Protein 2ZSC (pdb70)

CATH classification: 2.40.128.30

Foldseek 3Di:
DAVQVQPAAWKAKPQRKIWHWGQDPVFKIWTWIGGPDDPDDDIFIKIWGWARDDDPPDWIWIKMKTFDDDPPFGKMKMWTATWDRPPQTKTKTKMKIFGDDDPVCRVVGIDIDIIMIGPDGDD/DWPQVQPAAWKAWPQRKIWRWGQDPVFKIWGWTGGPDDPDDGIFIKIWGWAGDDDPPDWIWIKMKTFDDDPPFGKMKMWTFTWDRPDFTKTKTKMKIAGDDDPVCRVVGIDIDIIMIGPDGDD

Radius of gyration: 21.47 Å; Cα contacts (8 Å, |Δi|>4): 703; chains: 2; bounding box: 45×55×52 Å

B-factor: mean 14.47, std 9.64, range [3.07, 69.28]

Nearest PDB structures (foldseek):
  2zsc-assembly1_A  TM=1.008E+00  e=1.181E-21  Pleurotus cornucopiae
  1srf-assembly1_B  TM=9.446E-01  e=3.417E-12  Streptomyces avidinii
  3re6-assembly1_A  TM=9.113E-01  e=1.052E-11  Streptomyces avidinii
  5jd2-assembly1_D  TM=8.919E-01  e=1.052E-11  Streptomyces avidinii
  8xg5-assembly1_D  TM=9.047E-01  e=4.881E-11  Streptomyces avidinii

Secondary structure (DSSP, 8-state):
--THHHHSEEEEETT--EEEEEE-TTSEEEEEEE-SSSS--S-EEEEEEE-SSPPTTS-EEEEEEEEEESSS-EEEEEEEEEEE-SSS-EEEEEEEEEE---GGGGGGSEEEEEEEEESS---/--HHHHHSEEEEETT--EEEEEE-TTSEEEEEEE-SSSS--S-EEEEEEE-SSPPTTS-EEEEEEEEEESSS-EEEEEEEEEEE-SSS-EEEEEEEEEE---GGGGGG-EEEEEEEEESS---

Solvent-accessible surface area: 13579 Å² total; per-residue (Å²): 102,91,11,67,78,50,0,62,26,46,0,52,2,90,47,66,1,55,0,74,4,49,6,51,92,99,5,25,1,56,17,78,4,31,17,118,38,37,80,16,163,82,58,27,84,5,75,15,156,14,67,74,134,28,77,105,86,115,8,6,45,11,22,6,42,1,68,17,103,41,126,100,45,90,17,44,6,65,8,71,22,76,4,71,44,169,87,104,56,25,0,90,8,121,14,84,25,51,50,86,57,69,227,62,59,89,46,78,12,24,31,31,14,108,7,43,0,54,100,104,45,62,155,136,85,16,59,77,46,0,60,23,44,0,53,2,89,41,62,1,70,0,62,3,56,3,45,79,100,4,27,1,60,20,96,4,48,16,142,36,37,86,17,169,86,58,29,97,7,76,16,155,14,64,80,161,43,79,106,72,113,7,7,45,12,22,6,41,1,68,15,105,43,102,165,47,92,16,43,7,64,8,77,20,76,4,68,58,128,126,89,50,25,0,90,9,125,12,82,24,50,49,90,58,69,222,64,60,88,45,76,12,25,30,31,15,110,7,43,0,54,91,106,53,55,150

Sequence (246 aa):
SDVQQSSSLTGTWYNELNNSKKMEELTTANKDGTLTGKKYLSKVGDVYVPYPLSSGRYNLQQPPAGQGVALGWAVSSWENSSKKIIHSSATTWSSSGQFFSESSSSPVILTQQWLLLSSSTARGDDVWESTLVGNDSSFTKKTAPTSDVQSSSSLTGTWYNELNNSKMEELTTANKDGTLTGKYLSSKKVGDVYVPYPLSGRYNLQPPAGQGVALGWAVSSWEENSKIIHSSATTWSSGQFFSESSSPVILTQWLLSSSSTARRGDVWESTLVGNDSSSFTKKTAPPT

InterPro domains:
  IPR005468 Avidin/streptavidin [PF01382] (5-120)
  IPR005468 Avidin/streptavidin [PS51326] (4-123)
  IPR005469 Avidin [PR00709] (8-22)
  IPR005469 Avidin [PR00709] (28-36)
  IPR005469 Avidin [PR00709] (56-68)
  IPR005469 Avidin [PR00709] (76-86)
  IPR005469 Avidin [PR00709] (92-103)
  IPR005469 Avidin [PR00709] (108-124)
  IPR036896 Avidin-like superfamily [G3DSA:2.40.128.30] (1-124)
  IPR036896 Avidin-like superfamily [SSF50876] (7-125)
  IPR051764 Avidin/Streptavidin-related [PTHR34399] (4-126)

Organism: Pleurotus cornucopiae (NCBI:txid5321)

Structure (mmCIF, N/CA/C/O backbone):
data_2ZSC
#
_entry.id   2ZSC
#
_cell.length_a   78.382
_cell.length_b   80.017
_cell.length_c   55.733
_cell.angle_alpha   90.00
_cell.angle_beta   132.32
_cell.angle_gamma   90.00
#
_symmetry.space_group_name_H-M   'C 1 2 1'
#
loop_
_entity.id
_entity.type
_entity.pdbx_description
1 polymer Tamavidin2
2 non-polymer GLYCEROL
3 non-polymer BIOTIN
4 non-polymer 'MAGNESIUM ION'
5 water water
#
loop_
_atom_site.group_PDB
_atom_site.id
_atom_site.type_symbol
_atom_site.label_atom_id
_atom_site.label_alt_id
_atom_site.label_comp_id
_atom_site.label_asym_id
_atom_site.label_entity_id
_atom_site.label_seq_id
_atom_site.pdbx_PDB_ins_code
_atom_site.Cartn_x
_atom_site.Cartn_y
_atom_site.Cartn_z
_atom_site.occupancy
_atom_site.B_iso_or_equiv
_atom_site.auth_seq_id
_atom_site.auth_comp_id
_atom_site.auth_asym_id
_atom_site.auth_atom_id
_atom_site.pdbx_PDB_model_num
ATOM 1 N N . SER A 1 2 ? -18.247 34.700 13.010 0.50 16.04 2 SER A N 1
ATOM 2 C CA . SER A 1 2 ? -16.948 34.502 13.711 0.50 16.07 2 SER A CA 1
ATOM 3 C C . SER A 1 2 ? -15.969 35.634 13.422 0.50 15.76 2 SER A C 1
ATOM 4 O O . SER A 1 2 ? -16.085 36.335 12.413 0.50 15.26 2 SER A O 1
ATOM 7 N N . ASP A 1 3 ? -15.016 35.803 14.336 1.00 15.91 3 ASP A N 1
ATOM 8 C CA . ASP A 1 3 ? -13.877 36.704 14.159 1.00 15.32 3 ASP A CA 1
ATOM 9 C C . ASP A 1 3 ? -12.628 35.835 14.264 1.00 14.09 3 ASP A C 1
ATOM 10 O O . ASP A 1 3 ? -11.996 35.751 15.314 1.00 14.57 3 ASP A O 1
ATOM 15 N N . VAL A 1 4 ? -12.302 35.152 13.174 1.00 12.51 4 VAL A N 1
ATOM 16 C CA . VAL A 1 4 ? -11.251 34.136 13.180 1.00 11.09 4 VAL A CA 1
ATOM 17 C C . VAL A 1 4 ? -9.871 34.725 13.504 1.00 10.68 4 VAL A C 1
ATOM 18 O O . VAL A 1 4 ? -9.091 34.127 14.246 0.72 9.20 4 VAL A O 1
ATOM 22 N N . GLN A 1 5 ? -9.593 35.906 12.965 1.00 10.62 5 GLN A N 1
ATOM 23 C CA A GLN A 1 5 ? -8.269 36.503 13.154 0.60 11.10 5 GLN A CA 1
ATOM 24 C CA B GLN A 1 5 ? -8.328 36.619 13.146 0.40 11.78 5 GLN A CA 1
ATOM 25 C C . GLN A 1 5 ? -7.928 36.717 14.625 1.00 11.34 5 GLN A C 1
ATOM 26 O O . GLN A 1 5 ? -6.753 36.573 14.997 1.00 11.38 5 GLN A O 1
ATOM 37 N N . SER A 1 6 ? -8.934 37.002 15.460 1.00 11.43 6 SER A N 1
ATOM 38 C CA . SER A 1 6 ? -8.737 37.217 16.891 1.00 11.86 6 SER A CA 1
ATOM 39 C C . SER A 1 6 ? -8.180 35.980 17.601 1.00 11.09 6 SER A C 1
ATOM 40 O O . SER A 1 6 ? -7.574 36.107 18.667 0.53 10.63 6 SER A O 1
ATOM 43 N N . SER A 1 7 ? -8.391 34.790 17.033 1.00 10.48 7 SER A N 1
ATOM 44 C CA A SER A 1 7 ? -7.869 33.551 17.606 0.60 10.44 7 SER A CA 1
ATOM 45 C CA B SER A 1 7 ? -7.838 33.578 17.624 0.40 10.32 7 SER A CA 1
ATOM 46 C C . SER A 1 7 ? -6.674 32.991 16.822 1.00 10.13 7 SER A C 1
ATOM 47 O O . SER A 1 7 ? -5.830 32.295 17.371 1.00 10.17 7 SER A O 1
ATOM 52 N N . LEU A 1 8 ? -6.613 33.297 15.534 1.00 9.26 8 LEU A N 1
ATOM 53 C CA . LEU A 1 8 ? -5.602 32.695 14.665 1.00 9.32 8 LEU A CA 1
ATOM 54 C C . LEU A 1 8 ? -4.269 33.453 14.644 1.00 8.99 8 LEU A C 1
ATOM 55 O O . LEU A 1 8 ? -3.201 32.841 14.657 1.00 8.98 8 LEU A O 1
ATOM 60 N N . THR A 1 9 ? -4.321 34.781 14.612 1.00 8.74 9 THR A N 1
ATOM 61 C CA . THR A 1 9 ? -3.096 35.569 14.597 1.00 9.26 9 THR A CA 1
ATOM 62 C C . THR A 1 9 ? -2.292 35.294 15.859 1.00 9.05 9 THR A C 1
ATOM 63 O O . THR A 1 9 ? -2.830 35.274 16.976 1.00 9.37 9 THR A O 1
ATOM 67 N N . GLY A 1 10 ? -0.993 35.087 15.672 1.00 9.44 10 GLY A N 1
ATOM 68 C CA . GLY A 1 10 ? -0.084 34.877 16.782 1.00 9.45 10 GLY A CA 1
ATOM 69 C C . GLY A 1 10 ? 1.000 33.875 16.468 1.00 9.40 10 GLY A C 1
ATOM 70 O O . GLY A 1 10 ? 1.171 33.462 15.315 1.00 9.00 10 GLY A O 1
ATOM 71 N N . THR A 1 11 ? 1.720 33.483 17.510 1.00 9.62 11 THR A N 1
ATOM 72 C CA . THR A 1 11 ? 2.827 32.546 17.389 1.00 9.62 11 THR A CA 1
ATOM 73 C C . THR A 1 11 ? 2.327 31.129 17.607 1.00 9.45 11 THR A C 1
ATOM 74 O O . THR A 1 11 ? 1.567 30.877 18.542 1.00 9.04 11 THR A O 1
ATOM 78 N N . TRP A 1 12 ? 2.768 30.221 16.737 1.00 8.75 12 TRP A N 1
ATOM 79 C CA . TRP A 1 12 ? 2.411 28.816 16.789 1.00 8.29 12 TRP A CA 1
ATOM 80 C C . TRP A 1 12 ? 3.677 27.975 16.710 1.00 8.47 12 TRP A C 1
ATOM 81 O O . TRP A 1 12 ? 4.665 28.372 16.071 1.00 9.49 12 TRP A O 1
ATOM 92 N N . TYR A 1 13 ? 3.642 26.811 17.359 1.00 8.48 13 TYR A N 1
ATOM 93 C CA . TYR A 1 13 ? 4.795 25.922 17.443 1.00 8.42 13 TYR A CA 1
ATOM 94 C C . TYR A 1 13 ? 4.375 24.519 17.031 1.00 8.84 13 TYR A C 1
ATOM 95 O O . TYR A 1 13 ? 3.307 24.062 17.425 1.00 9.32 13 TYR A O 1
ATOM 104 N N . ASN A 1 14 ? 5.191 23.824 16.247 1.00 8.80 14 ASN A N 1
ATOM 105 C CA . ASN A 1 14 ? 4.835 22.459 15.895 1.00 9.21 14 ASN A CA 1
ATOM 106 C C . ASN A 1 14 ? 5.691 21.431 16.638 1.00 10.39 14 ASN A C 1
ATOM 107 O O . ASN A 1 14 ? 6.555 21.787 17.452 1.00 10.94 14 ASN A O 1
ATOM 112 N N . GLU A 1 15 ? 5.432 20.164 16.337 1.00 11.33 15 GLU A N 1
ATOM 113 C CA . GLU A 1 15 ? 6.043 19.024 17.001 1.00 12.74 15 GLU A CA 1
ATOM 114 C C . GLU A 1 15 ? 7.565 18.959 16.839 1.00 12.92 15 GLU A C 1
ATOM 115 O O . GLU A 1 15 ? 8.249 18.327 17.643 1.00 14.56 15 GLU A O 1
ATOM 121 N N . LEU A 1 16 ? 8.077 19.590 15.781 1.00 12.75 16 LEU A N 1
ATOM 122 C CA . LEU A 1 16 ? 9.510 19.678 15.497 1.00 13.41 16 LEU A CA 1
ATOM 123 C C . LEU A 1 16 ? 10.144 20.900 16.170 1.00 13.39 16 LEU A C 1
ATOM 124 O O . LEU A 1 16 ? 11.342 21.152 15.998 1.00 14.60 16 LEU A O 1
ATOM 129 N N . ASN A 1 17 ? 9.338 21.636 16.936 1.00 13.27 17 ASN A N 1
ATOM 130 C CA A ASN A 1 17 ? 9.716 22.906 17.587 0.70 13.18 17 ASN A CA 1
ATOM 131 C CA B ASN A 1 17 ? 9.793 22.875 17.582 0.30 12.97 17 ASN A CA 1
ATOM 132 C C . ASN A 1 17 ? 9.973 24.039 16.597 1.00 12.49 17 ASN A C 1
ATOM 133 O O . ASN A 1 17 ? 10.596 25.053 16.929 1.00 12.94 17 ASN A O 1
ATOM 142 N N . SER A 1 18 ? 9.465 23.883 15.380 1.00 11.04 18 SER A N 1
ATOM 143 C CA . SER A 1 18 ? 9.407 25.011 14.452 1.00 10.03 18 SER A CA 1
ATOM 144 C C . SER A 1 18 ? 8.444 26.074 14.982 1.00 9.66 18 SER A C 1
ATOM 145 O O . SER A 1 18 ? 7.463 25.760 15.661 1.00 9.56 18 SER A O 1
ATOM 148 N N . LYS A 1 19 ? 8.751 27.331 14.675 1.00 9.51 19 LYS A N 1
ATOM 149 C CA A LYS A 1 19 ? 7.975 28.462 15.163 0.80 10.59 19 LYS A CA 1
ATOM 150 C CA B LYS A 1 19 ? 7.978 28.470 15.165 0.20 9.78 19 LYS A CA 1
ATOM 151 C C . LYS A 1 19 ? 7.436 29.288 14.000 1.00 9.70 19 LYS A C 1
ATOM 152 O O . LYS A 1 19 ? 8.208 29.721 13.117 1.00 10.61 19 LYS A O 1
ATOM 163 N N . MET A 1 20 ? 6.114 29.492 14.006 1.00 9.13 20 MET A N 1
ATOM 164 C CA . MET A 1 20 ? 5.463 30.268 12.970 1.00 9.35 20 MET A CA 1
ATOM 165 C C . MET A 1 20 ? 4.824 31.491 13.598 1.00 9.64 20 MET A C 1
ATOM 166 O O . MET A 1 20 ? 4.046 31.369 14.553 1.00 9.62 20 MET A O 1
ATOM 171 N N . GLU A 1 21 ? 5.175 32.659 13.063 1.00 10.01 21 GLU A N 1
ATOM 172 C CA A GLU A 1 21 ? 4.554 33.912 13.473 0.60 10.61 21 GLU A CA 1
ATOM 173 C CA B GLU A 1 21 ? 4.573 33.936 13.449 0.40 10.82 21 GLU A CA 1
ATOM 174 C C . GLU A 1 21 ? 3.520 34.290 12.422 1.00 10.78 21 GLU A C 1
ATOM 175 O O . GLU A 1 21 ? 3.846 34.813 11.354 1.00 11.63 21 GLU A O 1
ATOM 186 N N . LEU A 1 22 ? 2.267 33.993 12.745 1.00 10.28 22 LEU A N 1
ATOM 187 C CA . LEU A 1 22 ? 1.173 34.044 11.789 1.00 10.17 22 LEU A CA 1
ATOM 188 C C . LEU A 1 22 ? 0.292 35.275 11.956 1.00 9.79 22 LEU A C 1
ATOM 189 O O . LEU A 1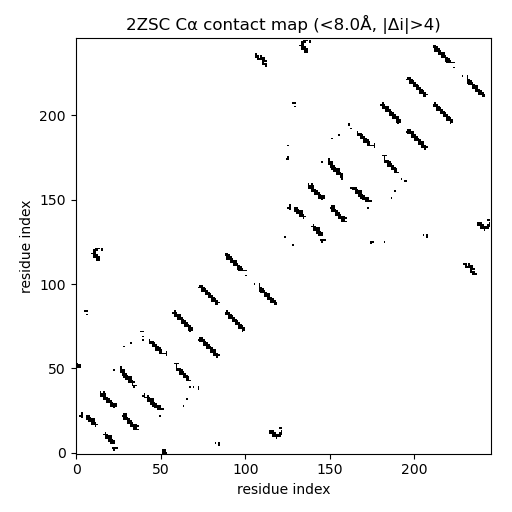 22 ? -0.084 35.605 13.080 1.00 9.75 22 LEU A O 1
ATOM 194 N N . THR A 1 23 ? -0.013 35.950 10.850 1.00 9.62 23 THR A N 1
ATOM 195 C CA A THR A 1 23 ? -1.004 37.013 10.894 0.50 10.80 23 THR A CA 1
ATOM 196 C CA B THR A 1 23 ? -0.951 37.070 10.824 0.50 9.85 23 THR A CA 1
ATOM 197 C C . THR A 1 23 ? -2.104 36.717 9.893 1.00 10.29 23 THR A C 1
ATOM 198 O O . THR A 1 23 ? -1.868 36.405 8.721 1.00 10.40 23 THR A O 1
ATOM 205 N N . ALA A 1 24 ? -3.323 36.762 10.413 1.00 10.74 24 ALA A N 1
ATOM 206 C CA . ALA A 1 24 ? -4.508 36.491 9.643 1.00 10.96 24 ALA A CA 1
ATOM 207 C C . ALA A 1 24 ? -5.186 37.828 9.412 1.00 11.60 24 ALA A C 1
ATOM 208 O O . ALA A 1 24 ? -5.569 38.509 10.364 1.00 12.27 24 ALA A O 1
ATOM 210 N N . ASN A 1 25 ? -5.299 38.210 8.148 1.00 11.94 25 ASN A N 1
ATOM 211 C CA . ASN A 1 25 ? -5.840 39.511 7.790 1.00 12.63 25 ASN A CA 1
ATOM 212 C C . ASN A 1 25 ? -7.337 39.436 7.511 1.00 12.90 25 ASN A C 1
ATOM 213 O O . ASN A 1 25 ? -7.867 38.372 7.181 1.00 12.59 25 ASN A O 1
ATOM 218 N N . LYS A 1 26 ? -8.016 40.576 7.635 1.00 13.79 26 LYS A N 1
ATOM 219 C CA . LYS A 1 26 ? -9.456 40.650 7.403 1.00 14.34 26 LYS A CA 1
ATOM 220 C C . LYS A 1 26 ? -9.888 40.236 5.990 1.00 14.17 26 LYS A C 1
ATOM 221 O O . LYS A 1 26 ? -11.015 39.782 5.800 1.00 14.84 26 LYS A O 1
ATOM 223 N N . ASP A 1 27 ? -8.996 40.380 5.009 1.00 13.40 27 ASP A N 1
ATOM 224 C CA . ASP A 1 27 ? -9.305 39.988 3.634 1.00 13.08 27 ASP A CA 1
ATOM 225 C C . ASP A 1 27 ? -9.144 38.489 3.362 1.00 12.15 27 ASP A C 1
ATOM 226 O O . ASP A 1 27 ? -9.292 38.055 2.228 1.00 12.59 27 ASP A O 1
ATOM 231 N N . GLY A 1 28 ? -8.824 37.709 4.396 1.00 10.94 28 GLY A N 1
ATOM 232 C CA . GLY A 1 28 ? -8.697 36.258 4.252 1.00 10.03 28 GLY A CA 1
ATOM 233 C C . GLY A 1 28 ? -7.294 35.769 3.931 1.00 9.16 28 GLY A C 1
ATOM 234 O O . GLY A 1 28 ? -7.093 34.572 3.723 1.00 9.15 28 GLY A O 1
ATOM 235 N N . THR A 1 29 ? -6.328 36.682 3.884 1.00 8.85 29 THR A N 1
ATOM 236 C CA . THR A 1 29 ? -4.938 36.313 3.637 1.00 8.96 29 THR A CA 1
ATOM 237 C C . THR A 1 29 ? -4.199 36.001 4.939 1.00 8.77 29 THR A C 1
ATOM 238 O O . THR A 1 29 ? -4.521 36.512 6.033 1.00 7.94 29 THR A O 1
ATOM 242 N N . LEU A 1 30 ? -3.175 35.168 4.781 1.00 8.90 30 LEU A N 1
ATOM 243 C CA . LEU A 1 30 ? -2.211 34.869 5.832 1.00 8.52 30 LEU A CA 1
ATOM 244 C C . LEU A 1 30 ? -0.861 35.421 5.419 1.00 8.75 30 LEU A C 1
ATOM 245 O O . LEU A 1 30 ? -0.461 35.302 4.253 1.00 8.64 30 LEU A O 1
ATOM 250 N N . THR A 1 31 ? -0.184 36.057 6.367 1.00 8.56 31 THR A N 1
ATOM 251 C CA . THR A 1 31 ? 1.193 36.489 6.186 1.00 9.63 31 THR A CA 1
ATOM 252 C C . THR A 1 31 ? 1.968 36.114 7.443 1.00 9.14 31 THR A C 1
ATOM 253 O O . THR A 1 31 ? 1.403 35.639 8.427 1.00 8.87 31 THR A O 1
ATOM 257 N N . GLY A 1 32 ? 3.279 36.323 7.420 1.00 8.96 32 GLY A N 1
ATOM 258 C CA . GLY A 1 32 ? 4.089 36.017 8.588 1.00 9.94 32 GLY A CA 1
ATOM 259 C C . GLY A 1 32 ? 5.423 35.385 8.268 1.00 9.91 32 GLY A C 1
ATOM 260 O O . GLY A 1 32 ? 5.867 35.403 7.116 1.00 10.01 32 GLY A O 1
ATOM 261 N N . LYS A 1 33 ? 6.020 34.792 9.301 1.00 10.62 33 LYS A N 1
ATOM 262 C CA A LYS A 1 33 ? 7.395 34.292 9.282 0.66 10.92 33 LYS A CA 1
ATOM 263 C CA C LYS A 1 33 ? 7.369 34.253 9.202 0.34 10.81 33 LYS A CA 1
ATOM 264 C C . LYS A 1 33 ? 7.397 32.849 9.771 1.00 10.48 33 LYS A C 1
ATOM 265 O O . LYS A 1 33 ? 6.687 32.533 10.721 1.00 11.14 33 LYS A O 1
ATOM 276 N N . TYR A 1 34 ? 8.219 31.997 9.168 1.00 9.60 34 TYR A N 1
ATOM 277 C CA . TYR A 1 34 ? 8.299 30.595 9.566 1.00 8.79 34 TYR A CA 1
ATOM 278 C C . TYR A 1 34 ? 9.749 30.229 9.837 1.00 8.65 34 TYR A C 1
ATOM 279 O O . TYR A 1 34 ? 10.605 30.396 8.966 1.00 9.22 34 TYR A O 1
ATOM 288 N N . LEU A 1 35 ? 10.015 29.721 11.037 1.00 8.78 35 LEU A N 1
ATOM 289 C CA . LEU A 1 35 ? 11.365 29.293 11.411 1.00 9.05 35 LEU A CA 1
ATOM 290 C C . LEU A 1 35 ? 11.360 27.789 11.630 1.00 9.56 35 LEU A C 1
ATOM 291 O O . LEU A 1 35 ? 10.797 27.302 12.617 1.00 9.87 35 LEU A O 1
ATOM 296 N N . SER A 1 36 ? 11.964 27.056 10.703 1.00 9.72 36 SER A N 1
ATOM 297 C CA . SER A 1 36 ? 12.021 25.609 10.825 1.00 10.09 36 SER A CA 1
ATOM 298 C C . SER A 1 36 ? 13.194 25.176 11.659 1.00 11.38 36 SER A C 1
ATOM 299 O O . SER A 1 36 ? 14.302 25.679 11.481 1.00 11.95 36 SER A O 1
ATOM 302 N N . LYS A 1 37 ? 12.945 24.233 12.562 1.00 12.50 37 LYS A N 1
ATOM 303 C CA . LYS A 1 37 ? 14.008 23.682 13.393 1.00 13.84 37 LYS A CA 1
ATOM 304 C C . LYS A 1 37 ? 14.678 22.466 12.757 1.00 13.54 37 LYS A C 1
ATOM 305 O O . LYS A 1 37 ? 15.601 21.888 13.331 1.00 15.01 37 LYS A O 1
ATOM 311 N N . VAL A 1 38 ? 14.216 22.091 11.573 1.00 12.03 38 VAL A N 1
ATOM 312 C CA . VAL A 1 38 ? 14.819 21.000 10.801 1.00 11.42 38 VAL A CA 1
ATOM 313 C C . VAL A 1 38 ? 15.078 21.447 9.368 1.00 11.33 38 VAL A C 1
ATOM 314 O O . VAL A 1 38 ? 14.482 22.416 8.872 1.00 10.16 38 VAL A O 1
ATOM 318 N N . GLY A 1 39 ? 15.960 20.717 8.698 1.00 12.15 39 GLY A N 1
ATOM 319 C CA . GLY A 1 39 ? 16.371 21.078 7.374 1.00 13.38 39 GLY A CA 1
ATOM 320 C C . GLY A 1 39 ? 17.532 22.045 7.473 1.00 14.11 39 GLY A C 1
ATOM 321 O O . GLY A 1 39 ? 17.810 22.627 8.532 1.00 15.25 39 GLY A O 1
ATOM 322 N N . ASP A 1 40 ? 18.209 22.224 6.356 1.00 14.81 40 ASP A N 1
ATOM 323 C CA . ASP A 1 40 ? 19.390 23.051 6.330 1.00 15.15 40 ASP A CA 1
ATOM 324 C C . ASP A 1 40 ? 19.003 24.511 6.067 1.00 14.38 40 ASP A C 1
ATOM 325 O O . ASP A 1 40 ? 19.427 25.122 5.091 1.00 14.60 40 ASP A O 1
ATOM 330 N N . VAL A 1 41 ? 18.155 25.038 6.951 1.00 12.76 41 VAL A N 1
ATOM 331 C CA . VAL A 1 41 ? 17.764 26.446 6.944 1.00 12.19 41 VAL A CA 1
ATOM 332 C C . VAL A 1 41 ? 17.989 27.007 8.345 1.00 12.27 41 VAL A C 1
ATOM 333 O O . VAL A 1 41 ? 17.913 26.267 9.332 0.70 12.15 41 VAL A O 1
ATOM 337 N N . TYR A 1 42 ? 18.284 28.303 8.434 1.00 12.79 42 TYR A N 1
ATOM 338 C CA . TYR A 1 42 ? 18.840 28.854 9.676 1.00 13.83 42 TYR A CA 1
ATOM 339 C C . TYR A 1 42 ? 18.242 30.187 10.108 1.00 13.56 42 TYR A C 1
ATOM 340 O O . TYR A 1 42 ? 18.587 30.721 11.168 1.00 13.94 42 TYR A O 1
ATOM 349 N N . VAL A 1 43 ? 17.359 30.721 9.268 1.00 12.52 43 VAL A N 1
ATOM 350 C CA . VAL A 1 43 ? 16.688 31.989 9.507 1.00 12.28 43 VAL A CA 1
ATOM 351 C C . VAL A 1 43 ? 15.203 31.817 9.177 1.00 11.46 43 VAL A C 1
ATOM 352 O O . VAL A 1 43 ? 14.826 30.842 8.520 1.00 11.32 43 VAL A O 1
ATOM 356 N N . PRO A 1 44 ? 14.346 32.734 9.659 1.00 10.98 44 PRO A N 1
ATOM 357 C CA . PRO A 1 44 ? 12.949 32.680 9.240 1.00 10.80 44 PRO A CA 1
ATOM 358 C C . PRO A 1 44 ? 12.765 32.967 7.753 1.00 9.89 44 PRO A C 1
ATOM 359 O O . PRO A 1 44 ? 13.542 33.724 7.155 1.00 10.47 44 PRO A O 1
ATOM 363 N N . TYR A 1 45 ? 11.717 32.375 7.181 1.00 9.59 45 TYR A N 1
ATOM 364 C CA . TYR A 1 45 ? 11.324 32.620 5.797 1.00 8.67 45 TYR A CA 1
ATOM 365 C C . TYR A 1 45 ? 9.872 33.067 5.773 1.00 8.73 45 TYR A C 1
ATOM 366 O O . TYR A 1 45 ? 9.059 32.566 6.553 1.00 9.00 45 TYR A O 1
ATOM 375 N N . PRO A 1 46 ? 9.539 34.024 4.887 1.00 8.73 46 PRO A N 1
ATOM 376 C CA . PRO A 1 46 ? 8.161 34.521 4.884 1.00 8.81 46 PRO A CA 1
ATOM 377 C C . PRO A 1 46 ? 7.153 33.526 4.321 1.00 8.56 46 PRO A C 1
ATOM 378 O O . PRO A 1 46 ? 7.477 32.702 3.458 1.00 8.53 46 PRO A O 1
ATOM 382 N N . LEU A 1 47 ? 5.915 33.640 4.789 1.00 7.52 47 LEU A N 1
ATOM 383 C CA . LEU A 1 47 ? 4.814 32.826 4.297 1.00 8.09 47 LEU A CA 1
ATOM 384 C C . LEU A 1 47 ? 3.700 33.668 3.681 1.00 8.02 47 LEU A C 1
ATOM 385 O O . LEU A 1 47 ? 3.540 34.855 3.999 1.00 8.27 47 LEU A O 1
ATOM 390 N N . SER A 1 48 ? 2.930 33.029 2.807 1.00 7.40 48 SER A N 1
ATOM 391 C CA A SER A 1 48 ? 1.718 33.625 2.238 0.70 7.08 48 SER A CA 1
ATOM 392 C CA B SER A 1 48 ? 1.709 33.628 2.284 0.30 7.71 48 SER A CA 1
ATOM 393 C C . SER A 1 48 ? 0.655 32.554 2.143 1.00 7.43 48 SER A C 1
ATOM 394 O O . SER A 1 48 ? 0.940 31.441 1.709 1.00 7.59 48 SER A O 1
ATOM 399 N N . GLY A 1 49 ? -0.571 32.881 2.532 1.00 7.09 49 GLY A N 1
ATOM 400 C CA . GLY A 1 49 ? -1.655 31.908 2.447 1.00 7.44 49 GLY A CA 1
ATOM 401 C C . GLY A 1 49 ? -3.029 32.511 2.509 1.00 7.92 49 GLY A C 1
ATOM 402 O O . GLY A 1 49 ? -3.196 33.718 2.358 1.00 7.86 49 GLY A O 1
ATOM 403 N N . ARG A 1 50 ? -4.016 31.648 2.710 1.00 7.98 50 ARG A N 1
ATOM 404 C CA . ARG A 1 50 ? -5.431 32.019 2.720 1.00 7.98 50 ARG A CA 1
ATOM 405 C C . ARG A 1 50 ? -6.114 31.197 3.792 1.00 7.85 50 ARG A C 1
ATOM 406 O O . ARG A 1 50 ? -5.711 30.064 4.058 1.00 8.25 50 ARG A O 1
ATOM 414 N N . TYR A 1 51 ? -7.183 31.737 4.363 1.00 8.03 51 TYR A N 1
ATOM 415 C CA . TYR A 1 51 ? -7.909 31.003 5.389 1.00 8.00 51 TYR A CA 1
ATOM 416 C C . TYR A 1 51 ? -9.399 31.312 5.348 1.00 7.63 51 TYR A C 1
ATOM 417 O O . TYR A 1 51 ? -9.791 32.406 4.960 1.00 7.50 51 TYR A O 1
ATOM 426 N N . ASN A 1 52 ? -10.225 30.351 5.769 1.00 7.78 52 ASN A N 1
ATOM 427 C CA . ASN A 1 52 ? -11.664 30.535 5.870 1.00 8.52 52 ASN A CA 1
ATOM 428 C C . ASN A 1 52 ? -12.015 31.568 6.925 1.00 8.75 52 ASN A C 1
ATOM 429 O O . ASN A 1 52 ? -11.552 31.491 8.073 1.00 9.00 52 ASN A O 1
ATOM 434 N N . LEU A 1 53 ? -12.871 32.505 6.535 1.00 9.20 53 LEU A N 1
ATOM 435 C CA . LEU A 1 53 ? -13.319 33.575 7.424 1.00 9.79 53 LEU A CA 1
ATOM 436 C C . LEU A 1 53 ? -14.537 33.210 8.257 1.00 10.03 53 LEU A C 1
ATOM 437 O O . LEU A 1 53 ? -14.739 33.780 9.331 1.00 9.57 53 LEU A O 1
ATOM 442 N N . GLN A 1 54 ? -15.337 32.257 7.786 1.00 10.78 54 GLN A N 1
ATOM 443 C CA A GLN A 1 54 ? -16.619 31.952 8.416 0.60 11.69 54 GLN A CA 1
ATOM 444 C CA B GLN A 1 54 ? -16.594 31.952 8.477 0.40 11.12 54 GLN A CA 1
ATOM 445 C C . GLN A 1 54 ? -16.845 30.452 8.627 1.00 11.63 54 GLN A C 1
ATOM 446 O O . GLN A 1 54 ? -17.647 29.849 7.909 1.00 12.06 54 GLN A O 1
ATOM 457 N N . PRO A 1 55 ? -16.151 29.836 9.609 1.00 11.76 55 PRO A N 1
ATOM 458 C CA . PRO A 1 55 ? -16.313 28.407 9.839 1.00 12.15 55 PRO A CA 1
ATOM 459 C C . PRO A 1 55 ? -17.729 28.078 10.299 1.00 12.62 55 PRO A C 1
ATOM 460 O O . PRO A 1 55 ? -18.297 28.818 11.098 1.00 12.94 55 PRO A O 1
ATOM 464 N N . PRO A 1 56 ? -18.305 26.977 9.786 1.00 12.55 56 PRO A N 1
ATOM 465 C CA . PRO A 1 56 ? -19.564 26.462 10.331 1.00 12.94 56 PRO A CA 1
ATOM 466 C C . PRO A 1 56 ? -19.376 26.129 11.802 1.00 13.08 56 PRO A C 1
ATOM 467 O O . PRO A 1 56 ? -18.274 25.746 12.210 1.00 13.08 56 PRO A O 1
ATOM 471 N N . ALA A 1 57 ? -20.440 26.287 12.590 1.00 13.43 57 ALA A N 1
ATOM 472 C CA . ALA A 1 57 ? -20.384 26.007 14.023 1.00 13.35 57 ALA A CA 1
ATOM 473 C C . ALA A 1 57 ? -19.894 24.585 14.280 1.00 12.88 57 ALA A C 1
ATOM 474 O O . ALA A 1 57 ? -20.305 23.649 13.593 1.00 13.41 57 ALA A O 1
ATOM 476 N N . GLY A 1 58 ? -18.994 24.446 15.251 0.50 12.30 58 GLY A N 1
ATOM 477 C CA . GLY A 1 58 ? -18.441 23.147 15.635 0.50 11.83 58 GLY A CA 1
ATOM 478 C C . GLY A 1 58 ? -17.495 22.528 14.617 1.00 11.93 58 GLY A C 1
ATOM 479 O O . GLY A 1 58 ? -17.191 21.338 14.702 0.50 10.90 58 GLY A O 1
ATOM 480 N N . GLN A 1 59 ? -17.039 23.327 13.655 1.00 11.35 59 GLN A N 1
ATOM 481 C CA . GLN A 1 59 ? -16.114 22.839 12.630 1.00 11.19 59 GLN A CA 1
ATOM 482 C C . GLN A 1 59 ? -14.867 23.704 12.516 1.00 10.19 59 GLN A C 1
ATOM 483 O O . GLN A 1 59 ? -14.839 24.846 12.981 1.00 11.04 59 GLN A O 1
ATOM 489 N N . GLY A 1 60 ? -13.829 23.152 11.892 1.00 9.54 60 GLY A N 1
ATOM 490 C CA . GLY A 1 60 ? -12.564 23.854 11.747 1.00 8.88 60 GLY A CA 1
ATOM 491 C C . GLY A 1 60 ? -12.557 24.935 10.688 1.00 8.68 60 GLY A C 1
ATOM 492 O O . GLY A 1 60 ? -13.372 24.951 9.769 1.00 8.19 60 GLY A O 1
ATOM 493 N N . VAL A 1 61 ? -11.592 25.833 10.821 1.00 8.33 61 VAL A N 1
ATOM 494 C CA . VAL A 1 61 ? -11.303 26.834 9.817 1.00 8.54 61 VAL A CA 1
ATOM 495 C C . VAL A 1 61 ? -10.323 26.172 8.864 1.00 7.89 61 VAL A C 1
ATOM 496 O O . VAL A 1 61 ? -9.198 25.872 9.265 1.00 8.11 61 VAL A O 1
ATOM 500 N N . ALA A 1 62 ? -10.724 25.918 7.615 1.00 8.13 62 ALA A N 1
ATOM 501 C CA . ALA A 1 62 ? -9.766 25.391 6.630 1.00 7.97 62 ALA A CA 1
ATOM 502 C C . ALA A 1 62 ? -8.826 26.493 6.218 1.00 7.39 62 ALA A C 1
ATOM 503 O O . ALA A 1 62 ? -9.221 27.652 6.074 1.00 7.34 62 ALA A O 1
ATOM 505 N N . LEU A 1 63 ? -7.564 26.133 6.027 1.00 6.76 63 LEU A N 1
ATOM 506 C CA . LEU A 1 63 ? -6.547 27.124 5.688 1.00 6.91 63 LEU A CA 1
ATOM 507 C C . LEU A 1 63 ? -5.352 26.482 5.010 1.00 6.70 63 LEU A C 1
ATOM 508 O O . LEU A 1 63 ? -5.163 25.266 5.075 1.00 6.61 63 LEU A O 1
ATOM 513 N N . GLY A 1 64 ? -4.547 27.308 4.363 1.00 6.92 64 GLY A N 1
ATOM 514 C CA . GLY A 1 64 ? -3.311 26.829 3.781 1.00 6.90 64 GLY A CA 1
ATOM 515 C C . GLY A 1 64 ? -2.346 27.961 3.599 1.00 6.14 64 GLY A C 1
ATOM 516 O O . GLY A 1 64 ? -2.755 29.112 3.457 1.00 6.08 64 GLY A O 1
ATOM 517 N N . TRP A 1 65 ? -1.061 27.634 3.623 1.00 6.30 65 TRP A N 1
ATOM 518 C CA . TRP A 1 65 ? -0.022 28.619 3.342 1.00 6.84 65 TRP A CA 1
ATOM 519 C C . TRP A 1 65 ? 1.197 28.001 2.686 1.00 6.86 65 TRP A C 1
ATOM 520 O O . TRP A 1 65 ? 1.361 26.775 2.690 1.00 6.71 65 TRP A O 1
ATOM 531 N N . ALA A 1 66 ? 2.034 28.871 2.132 1.00 7.32 66 ALA A N 1
ATOM 532 C CA . ALA A 1 66 ? 3.214 28.512 1.363 1.00 6.62 66 ALA A CA 1
ATOM 533 C C . ALA A 1 66 ? 4.426 29.263 1.880 1.00 6.28 66 ALA A C 1
ATOM 534 O O . ALA A 1 66 ? 4.325 30.439 2.255 1.00 6.77 66 ALA A O 1
ATOM 536 N N . VAL A 1 67 ? 5.577 28.589 1.864 1.00 6.27 67 VAL A N 1
ATOM 537 C CA . VAL A 1 67 ? 6.883 29.180 2.145 1.00 6.85 67 VAL A CA 1
ATOM 538 C C . VAL A 1 67 ? 7.827 28.761 1.030 1.00 7.15 67 VAL A C 1
ATOM 539 O O . VAL A 1 67 ? 7.910 27.580 0.715 1.00 7.13 67 VAL A O 1
ATOM 543 N N . SER A 1 68 ? 8.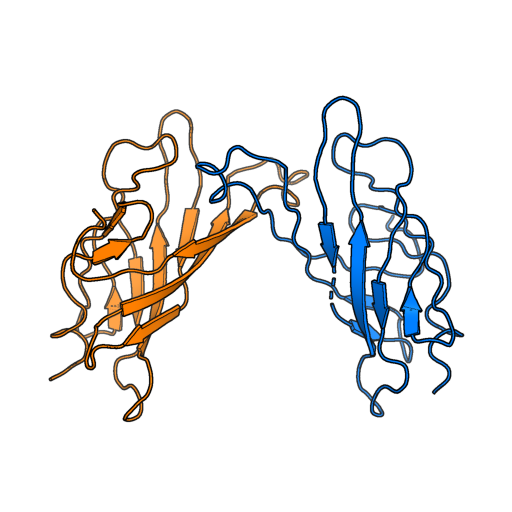512 29.734 0.442 1.00 6.83 68 SER A N 1
ATOM 544 C CA A SER A 1 68 ? 9.611 29.471 -0.471 0.90 6.81 68 SER A CA 1
ATOM 545 C CA B SER A 1 68 ? 9.611 29.455 -0.468 0.10 6.99 68 SER A CA 1
ATOM 546 C C . SER A 1 68 ? 10.919 29.566 0.307 1.00 7.14 68 SER A C 1
ATOM 547 O O . SER A 1 68 ? 11.167 30.566 0.980 1.00 6.47 68 SER A O 1
ATOM 552 N N . TRP A 1 69 ? 11.738 28.524 0.215 1.00 7.58 69 TRP A N 1
ATOM 553 C CA . TRP A 1 69 ? 13.022 28.446 0.899 1.00 7.63 69 TRP A CA 1
ATOM 554 C C . TRP A 1 69 ? 14.164 28.551 -0.108 1.00 7.65 69 TRP A C 1
ATOM 555 O O . TRP A 1 69 ? 14.297 27.688 -0.987 1.00 7.76 69 TRP A O 1
ATOM 566 N N . GLU A 1 70 ? 15.002 29.582 0.026 1.00 7.08 70 GLU A N 1
ATOM 567 C CA . GLU A 1 70 ? 16.168 29.716 -0.832 1.00 8.32 70 GLU A CA 1
ATOM 568 C C . GLU A 1 70 ? 17.339 30.202 -0.027 1.00 8.79 70 GLU A C 1
ATOM 569 O O . GLU A 1 70 ? 17.270 31.237 0.636 1.00 9.09 70 GLU A O 1
ATOM 575 N N . ASN A 1 71 ? 18.407 29.418 -0.071 1.00 8.77 71 ASN A N 1
ATOM 576 C CA . ASN A 1 71 ? 19.702 29.836 0.453 1.00 9.43 71 ASN A CA 1
ATOM 577 C C . ASN A 1 71 ? 20.802 29.284 -0.457 1.00 9.96 71 ASN A C 1
ATOM 578 O O . ASN A 1 71 ? 20.511 28.912 -1.586 1.00 9.74 71 ASN A O 1
ATOM 583 N N . SER A 1 72 ? 22.056 29.227 -0.012 1.00 10.45 72 SER A N 1
ATOM 584 C CA A SER A 1 72 ? 23.130 28.792 -0.903 0.50 10.59 72 SER A CA 1
ATOM 585 C CA B SER A 1 72 ? 23.130 28.800 -0.907 0.50 11.24 72 SER A CA 1
ATOM 586 C C . SER A 1 72 ? 22.954 27.368 -1.415 1.00 11.44 72 SER A C 1
ATOM 587 O O . SER A 1 72 ? 23.373 27.052 -2.535 1.00 12.26 72 SER A O 1
ATOM 592 N N . LYS A 1 73 ? 22.330 26.508 -0.609 1.00 11.24 73 LYS A N 1
ATOM 593 C CA A LYS A 1 73 ? 22.162 25.137 -1.084 0.50 11.71 73 LYS A CA 1
ATOM 594 C CA B LYS A 1 73 ? 22.155 25.081 -0.913 0.50 11.51 73 LYS A CA 1
ATOM 595 C C . LYS A 1 73 ? 20.730 24.694 -1.347 1.00 11.13 73 LYS A C 1
ATOM 596 O O . LYS A 1 73 ? 20.542 23.741 -2.094 1.00 12.32 73 LYS A O 1
ATOM 607 N N . ILE A 1 74 ? 19.739 25.413 -0.816 1.00 10.16 74 ILE A N 1
ATOM 608 C CA A ILE A 1 74 ? 18.327 25.005 -0.858 0.50 9.31 74 ILE A CA 1
ATOM 609 C CA C ILE A 1 74 ? 18.345 24.977 -0.891 0.50 9.60 74 ILE A CA 1
ATOM 610 C C . ILE A 1 74 ? 17.521 25.865 -1.829 1.00 9.21 74 ILE A C 1
ATOM 611 O O . ILE A 1 74 ? 17.626 27.095 -1.799 1.00 8.28 74 ILE A O 1
ATOM 620 N N . HIS A 1 75 ? 16.716 25.214 -2.677 1.00 8.77 75 HIS A N 1
ATOM 621 C CA . HIS A 1 75 ? 15.696 25.892 -3.471 1.00 8.33 75 HIS A CA 1
ATOM 622 C C . HIS A 1 75 ? 14.487 24.978 -3.436 1.00 7.84 75 HIS A C 1
ATOM 623 O O . HIS A 1 75 ? 14.438 23.951 -4.120 1.00 7.84 75 HIS A O 1
ATOM 630 N N . SER A 1 76 ? 13.526 25.322 -2.583 1.00 7.22 76 SER A N 1
ATOM 631 C CA A SER A 1 76 ? 12.363 24.469 -2.375 0.70 6.98 76 SER A CA 1
ATOM 632 C CA B SER A 1 76 ? 12.378 24.464 -2.307 0.30 7.35 76 SER A CA 1
ATOM 633 C C . SER A 1 76 ? 11.165 25.303 -1.918 1.00 7.04 76 SER A C 1
ATOM 634 O O . SER A 1 76 ? 11.281 26.507 -1.702 1.00 7.35 76 SER A O 1
ATOM 639 N N . ALA A 1 77 ? 10.008 24.665 -1.809 1.00 7.45 77 ALA A N 1
ATOM 640 C CA . ALA A 1 77 ? 8.806 25.334 -1.320 1.00 6.74 77 ALA A CA 1
ATOM 641 C C . ALA A 1 77 ? 7.952 24.327 -0.580 1.00 6.61 77 ALA A C 1
ATOM 642 O O . ALA A 1 77 ? 7.814 23.192 -1.014 1.00 6.74 77 ALA A O 1
ATOM 644 N N . THR A 1 78 ? 7.393 24.735 0.553 1.00 6.49 78 THR A N 1
ATOM 645 C CA . THR A 1 78 ? 6.428 23.912 1.280 1.00 6.16 78 THR A CA 1
ATOM 646 C C . THR A 1 78 ? 5.077 24.594 1.283 1.00 5.96 78 THR A C 1
ATOM 647 O O . THR A 1 78 ? 4.996 25.822 1.414 1.00 6.07 78 THR A O 1
ATOM 651 N N . THR A 1 79 ? 4.017 23.795 1.139 1.00 6.30 79 THR A N 1
ATOM 652 C CA . THR A 1 79 ? 2.668 24.232 1.479 1.00 6.84 79 THR A CA 1
ATOM 653 C C . THR A 1 79 ? 2.127 23.345 2.578 1.00 6.94 79 THR A C 1
ATOM 654 O O . THR A 1 79 ? 2.412 22.139 2.633 1.00 6.80 79 THR A O 1
ATOM 658 N N . TRP A 1 80 ? 1.383 23.996 3.457 1.00 6.52 80 TRP A N 1
ATOM 659 C CA . TRP A 1 80 ? 0.605 23.341 4.499 1.00 6.08 80 TRP A CA 1
ATOM 660 C C . TRP A 1 80 ? -0.882 23.544 4.235 1.00 6.39 80 TRP A C 1
ATOM 661 O O . TRP A 1 80 ? -1.305 24.656 3.901 1.00 7.02 80 TRP A O 1
ATOM 672 N N . SER A 1 81 ? -1.650 22.464 4.364 1.00 6.71 81 SER A N 1
ATOM 673 C CA B SER A 1 81 ? -3.094 22.567 4.270 0.20 6.57 81 SER A CA 1
ATOM 674 C CA C SER A 1 81 ? -3.107 22.481 4.212 0.20 6.12 81 SER A CA 1
ATOM 675 C CA D SER A 1 81 ? -3.085 22.506 4.221 0.60 6.52 81 SER A CA 1
ATOM 676 C C . SER A 1 81 ? -3.734 21.813 5.421 1.00 6.67 81 SER A C 1
ATOM 677 O O . SER A 1 81 ? -3.300 20.727 5.794 1.00 6.92 81 SER A O 1
ATOM 684 N N . GLY A 1 82 ? -4.769 22.420 6.000 1.00 6.29 82 GLY A N 1
ATOM 685 C CA . GLY A 1 82 ? -5.450 21.784 7.109 1.00 7.18 82 GLY A CA 1
ATOM 686 C C . GLY A 1 82 ? -6.534 22.623 7.719 1.00 7.05 82 GLY A C 1
ATOM 687 O O . GLY A 1 82 ? -7.253 23.376 7.041 1.00 6.49 82 GLY A O 1
ATOM 688 N N . GLN A 1 83 ? -6.643 22.487 9.028 1.00 7.00 83 GLN A N 1
ATOM 689 C CA . GLN A 1 83 ? -7.715 23.132 9.782 1.00 7.24 83 GLN A CA 1
ATOM 690 C C . GLN A 1 83 ? -7.222 23.671 11.098 1.00 7.92 83 GLN A C 1
ATOM 691 O O . GLN A 1 83 ? -6.443 23.016 11.802 1.00 7.94 83 GLN A O 1
ATOM 697 N N . PHE A 1 84 ? -7.733 24.850 11.429 1.00 8.13 84 PHE A N 1
ATOM 698 C CA . PHE A 1 84 ? -7.522 25.517 12.701 1.00 8.55 84 PHE A CA 1
ATOM 699 C C . PHE A 1 84 ? -8.784 25.384 13.551 1.00 8.89 84 PHE A C 1
ATOM 700 O O . PHE A 1 84 ? -9.887 25.701 13.106 1.00 9.42 84 PHE A O 1
ATOM 708 N N . PHE A 1 85 ? -8.603 24.891 14.770 1.00 9.36 85 PHE A N 1
ATOM 709 C CA . PHE A 1 85 ? -9.688 24.761 15.747 1.00 10.34 85 PHE A CA 1
ATOM 710 C C . PHE A 1 85 ? -9.369 25.662 16.920 1.00 11.28 85 PHE A C 1
ATOM 711 O O . PHE A 1 85 ? -8.323 25.504 17.546 1.00 11.18 85 PHE A O 1
ATOM 719 N N . SER A 1 86 ? -10.267 26.602 17.205 1.00 12.83 86 SER A N 1
ATOM 720 C CA . SER A 1 86 ? -10.062 27.612 18.246 1.00 14.84 86 SER A CA 1
ATOM 721 C C . SER A 1 86 ? -10.800 27.342 19.558 1.00 16.60 86 SER A C 1
ATOM 722 O O . SER A 1 86 ? -10.387 27.846 20.609 1.00 16.93 86 SER A O 1
ATOM 725 N N . GLU A 1 87 ? -11.903 26.595 19.486 1.00 18.68 87 GLU A N 1
ATOM 726 C CA . GLU A 1 87 ? -12.925 26.585 20.553 1.00 20.57 87 GLU A CA 1
ATOM 727 C C . GLU A 1 87 ? -12.489 25.937 21.859 1.00 20.96 87 GLU A C 1
ATOM 728 O O . GLU A 1 87 ? -12.929 26.338 22.937 1.00 21.86 87 GLU A O 1
ATOM 734 N N . SER A 1 88 ? -11.661 24.908 21.732 1.00 20.96 88 SER A N 1
ATOM 735 C CA A SER A 1 88 ? -11.041 24.250 22.873 0.50 20.51 88 SER A CA 1
ATOM 736 C CA B SER A 1 88 ? -11.051 24.225 22.866 0.50 20.55 88 SER A CA 1
ATOM 737 C C . SER A 1 88 ? -9.622 23.921 22.447 1.00 19.95 88 SER A C 1
ATOM 738 O O . SER A 1 88 ? -9.324 23.974 21.255 1.00 20.57 88 SER A O 1
ATOM 743 N N . SER A 1 89 ? -8.761 23.608 23.420 1.00 18.79 89 SER A N 1
ATOM 744 C CA A SER A 1 89 ? -7.357 23.274 23.163 0.50 17.33 89 SER A CA 1
ATOM 745 C CA B SER A 1 89 ? -7.348 23.299 23.168 0.50 17.50 89 SER A CA 1
ATOM 746 C C . SER A 1 89 ? -6.952 23.621 21.722 1.00 16.36 89 SER A C 1
ATOM 747 O O . SER A 1 89 ? -6.923 22.736 20.854 1.00 15.80 89 SER A O 1
ATOM 752 N N . PRO A 1 90 ? -6.655 24.911 21.453 1.00 14.35 90 PRO A N 1
ATOM 753 C CA . PRO A 1 90 ? -6.440 25.339 20.067 1.00 12.93 90 PRO A CA 1
ATOM 754 C C . PRO A 1 90 ? -5.335 24.581 19.348 1.00 11.57 90 PRO A C 1
ATOM 755 O O . PRO A 1 90 ? -4.297 24.250 19.930 1.00 11.04 90 PRO A O 1
ATOM 759 N N . VAL A 1 91 ? -5.575 24.301 18.076 1.00 9.76 91 VAL A N 1
ATOM 760 C CA . VAL A 1 91 ? -4.596 23.575 17.279 1.00 9.49 91 VAL A CA 1
ATOM 761 C C . VAL A 1 91 ? -4.741 23.917 15.805 1.00 8.80 91 VAL A C 1
ATOM 762 O O . VAL A 1 91 ? -5.834 24.262 15.349 1.00 8.38 91 VAL A O 1
ATOM 766 N N . ILE A 1 92 ? -3.637 23.839 15.067 1.00 8.40 92 ILE A N 1
ATOM 767 C CA . ILE A 1 92 ? -3.720 23.819 13.620 1.00 8.65 92 ILE A CA 1
ATOM 768 C C . ILE A 1 92 ? -3.198 22.452 13.191 1.00 7.96 92 ILE A C 1
ATOM 769 O O . ILE A 1 92 ? -2.020 22.124 13.411 1.00 8.48 92 ILE A O 1
ATOM 774 N N . LEU A 1 93 ? -4.086 21.640 12.620 1.00 8.61 93 LEU A N 1
ATOM 775 C CA . LEU A 1 93 ? -3.738 20.297 12.168 1.00 8.11 93 LEU A CA 1
ATOM 776 C C . LEU A 1 93 ? -3.517 20.344 10.675 1.00 7.89 93 LEU A C 1
ATOM 777 O O . LEU A 1 93 ? -4.418 20.710 9.934 1.00 8.05 93 LEU A O 1
ATOM 782 N N . THR A 1 94 ? -2.299 20.024 10.243 1.00 7.43 94 THR A N 1
ATOM 783 C CA . THR A 1 94 ? -1.947 20.130 8.838 1.00 7.90 94 THR A CA 1
ATOM 784 C C . THR A 1 94 ? -1.241 18.916 8.263 1.00 7.19 94 THR A C 1
ATOM 785 O O . THR A 1 94 ? -0.639 18.110 8.983 1.00 7.61 94 THR A O 1
ATOM 789 N N . GLN A 1 95 ? -1.370 18.818 6.944 1.00 7.38 95 GLN A N 1
ATOM 790 C CA A GLN A 1 95 ? -0.471 18.008 6.153 0.70 7.94 95 GLN A CA 1
ATOM 791 C CA B GLN A 1 95 ? -0.565 17.974 6.063 0.30 7.40 95 GLN A CA 1
ATOM 792 C C . GLN A 1 95 ? 0.255 18.941 5.208 1.00 7.42 95 GLN A C 1
ATOM 793 O O . GLN A 1 95 ? -0.226 20.026 4.906 1.00 7.37 95 GLN A O 1
ATOM 804 N N . TRP A 1 96 ? 1.466 18.558 4.825 1.00 6.79 96 TRP A N 1
ATOM 805 C CA . TRP A 1 96 ? 2.273 19.451 4.010 1.00 6.60 96 TRP A CA 1
ATOM 806 C C . TRP A 1 96 ? 2.951 18.748 2.847 1.00 6.39 96 TRP A C 1
ATOM 807 O O . TRP A 1 96 ? 3.137 17.521 2.872 1.00 6.40 96 TRP A O 1
ATOM 818 N N . LEU A 1 97 ? 3.340 19.548 1.860 1.00 6.40 97 LEU A N 1
ATOM 819 C CA . LEU A 1 97 ? 4.035 19.072 0.666 1.00 6.55 97 LEU A CA 1
ATOM 820 C C . LEU A 1 97 ? 5.238 19.966 0.463 1.00 6.62 97 LEU A C 1
ATOM 821 O O . LEU A 1 97 ? 5.094 21.187 0.299 1.00 7.12 97 LEU A O 1
ATOM 826 N N . LEU A 1 98 ? 6.419 19.358 0.465 1.00 6.90 98 LEU A N 1
ATOM 827 C CA A LEU A 1 98 ? 7.681 20.056 0.296 0.80 6.73 98 LEU A CA 1
ATOM 828 C CA B LEU A 1 98 ? 7.635 20.115 0.244 0.20 7.12 98 LEU A CA 1
ATOM 829 C C . LEU A 1 98 ? 8.287 19.667 -1.054 1.00 6.75 98 LEU A C 1
ATOM 830 O O . LEU A 1 98 ? 8.784 18.545 -1.197 1.00 6.65 98 LEU A O 1
ATOM 839 N N . SER A 1 99 ? 8.211 20.578 -2.018 1.00 6.51 99 SER A N 1
ATOM 840 C CA . SER A 1 99 ? 8.744 20.365 -3.359 1.00 6.98 99 SER A CA 1
ATOM 841 C C . SER A 1 99 ? 10.101 21.032 -3.476 1.00 7.33 99 SER A C 1
ATOM 842 O O . SER A 1 99 ? 10.234 22.220 -3.197 1.00 7.47 99 SE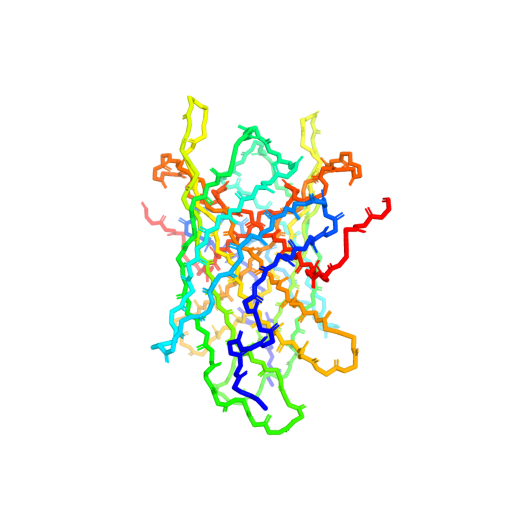R A O 1
ATOM 845 N N . SER A 1 100 ? 11.104 20.258 -3.882 1.00 7.24 100 SER A N 1
ATOM 846 C CA . SER A 1 100 ? 12.460 20.751 -4.070 1.00 7.86 100 SER A CA 1
ATOM 847 C C . SER A 1 100 ? 12.750 20.902 -5.545 1.00 7.87 100 SER A C 1
ATOM 848 O O . SER A 1 100 ? 12.273 20.120 -6.372 1.00 8.86 100 SER A O 1
ATOM 851 N N . SER A 1 101 ? 13.558 21.905 -5.876 1.00 7.91 101 SER A N 1
ATOM 852 C CA . SER A 1 101 ? 14.004 22.098 -7.241 1.00 8.21 101 SER A CA 1
ATOM 853 C C . SER A 1 101 ? 14.753 20.869 -7.747 1.00 8.45 101 SER A C 1
ATOM 854 O O . SER A 1 101 ? 15.695 20.406 -7.102 1.00 9.48 101 SER A O 1
ATOM 857 N N . THR A 1 102 ? 14.334 20.362 -8.903 1.00 8.28 102 THR A N 1
ATOM 858 C CA . THR A 1 102 ? 14.996 19.238 -9.577 1.00 9.12 102 THR A CA 1
ATOM 859 C C . THR A 1 102 ? 15.042 19.457 -11.080 1.00 9.02 102 THR A C 1
ATOM 860 O O . THR A 1 102 ? 14.351 20.334 -11.621 1.00 8.93 102 THR A O 1
ATOM 864 N N . ALA A 1 103 ? 15.857 18.646 -11.754 1.00 9.31 103 ALA A N 1
ATOM 865 C CA . ALA A 1 103 ? 15.752 18.489 -13.197 1.00 10.48 103 ALA A CA 1
ATOM 866 C C . ALA A 1 103 ? 14.348 17.974 -13.516 1.00 11.05 103 ALA A C 1
ATOM 867 O O . ALA A 1 103 ? 13.728 17.317 -12.691 1.00 10.62 103 ALA A O 1
ATOM 869 N N . ARG A 1 104 ? 13.842 18.273 -14.710 1.00 11.62 104 ARG A N 1
ATOM 870 C CA . ARG A 1 104 ? 12.473 17.883 -15.063 1.00 12.58 104 ARG A CA 1
ATOM 871 C C . ARG A 1 104 ? 12.267 16.364 -15.009 1.00 12.53 104 ARG A C 1
ATOM 872 O O . ARG A 1 104 ? 11.207 15.897 -14.589 1.00 13.34 104 ARG A O 1
ATOM 880 N N . GLY A 1 105 ? 13.284 15.602 -15.413 1.00 12.73 105 GLY A N 1
ATOM 881 C CA . GLY A 1 105 ? 13.218 14.137 -15.375 1.00 12.87 105 GLY A CA 1
ATOM 882 C C . GLY A 1 105 ? 13.198 13.550 -13.968 1.00 12.56 105 GLY A C 1
ATOM 883 O O . GLY A 1 105 ? 12.896 12.366 -13.790 1.00 13.38 105 GLY A O 1
ATOM 884 N N . ASP A 1 106 ? 13.493 14.382 -12.968 1.00 11.97 106 ASP A N 1
ATOM 885 C CA A ASP A 1 106 ? 13.583 13.905 -11.579 0.70 11.52 106 ASP A CA 1
ATOM 886 C CA B ASP A 1 106 ? 13.614 13.965 -11.581 0.30 11.51 106 ASP A CA 1
ATOM 887 C C . ASP A 1 106 ? 12.420 14.384 -10.716 1.00 10.97 106 ASP A C 1
ATOM 888 O O . ASP A 1 106 ? 12.459 14.278 -9.486 1.00 10.23 106 ASP A O 1
ATOM 897 N N . VAL A 1 107 ? 11.374 14.892 -11.357 1.00 10.78 107 VAL A N 1
ATOM 898 C CA . VAL A 1 107 ? 10.198 15.377 -10.646 1.00 10.90 107 VAL A CA 1
ATOM 899 C C . VAL A 1 107 ? 9.601 14.295 -9.739 1.00 10.48 107 VAL A C 1
ATOM 900 O O . VAL A 1 107 ? 9.120 14.592 -8.648 1.00 9.53 107 VAL A O 1
ATOM 904 N N . TRP A 1 108 ? 9.685 13.035 -10.160 1.00 10.22 108 TRP A N 1
ATOM 905 C CA . TRP A 1 108 ? 9.118 11.942 -9.381 1.00 10.68 108 TRP A CA 1
ATOM 906 C C . TRP A 1 108 ? 9.657 11.887 -7.951 1.00 10.43 108 TRP A C 1
ATOM 907 O O . TRP A 1 108 ? 8.947 11.438 -7.049 1.00 11.83 108 TRP A O 1
ATOM 918 N N . GLU A 1 109 ? 10.901 12.336 -7.741 1.00 10.30 109 GLU A N 1
ATOM 919 C CA . GLU A 1 109 ? 11.502 12.292 -6.406 1.00 11.01 109 GLU A CA 1
ATOM 920 C C . GLU A 1 109 ? 11.642 13.677 -5.751 1.00 10.29 109 GLU A C 1
ATOM 921 O O . GLU A 1 109 ? 12.451 13.867 -4.843 1.00 10.98 109 GLU A O 1
ATOM 927 N N . SER A 1 110 ? 10.813 14.627 -6.185 1.00 9.20 110 SER A N 1
ATOM 928 C CA . SER A 1 110 ? 10.943 16.025 -5.768 1.00 8.86 110 SER A CA 1
ATOM 929 C C . SER A 1 110 ? 10.050 16.455 -4.598 1.00 8.44 110 SER A C 1
ATOM 930 O O . SER A 1 110 ? 10.271 17.520 -4.051 1.00 9.02 110 SER A O 1
ATOM 933 N N . THR A 1 111 ? 9.054 15.652 -4.232 1.00 8.01 111 THR A N 1
ATOM 934 C CA . THR A 1 111 ? 8.061 16.124 -3.280 1.00 7.99 111 THR A CA 1
ATOM 935 C C . THR A 1 111 ? 7.957 15.235 -2.060 1.00 7.43 111 THR A C 1
ATOM 936 O O . THR A 1 111 ? 7.548 14.074 -2.169 1.00 8.16 111 THR A O 1
ATOM 940 N N . LEU A 1 112 ? 8.339 15.778 -0.901 1.00 7.69 112 LEU A N 1
ATOM 941 C CA . LEU A 1 112 ? 8.102 15.135 0.390 1.00 7.99 112 LEU A CA 1
ATOM 942 C C . LEU A 1 112 ? 6.726 15.476 0.926 1.00 7.47 112 LEU A C 1
ATOM 943 O O . LEU A 1 112 ? 6.193 16.564 0.684 1.00 7.37 112 LEU A O 1
ATOM 948 N N . VAL A 1 113 ? 6.158 14.544 1.682 1.00 7.88 113 VAL A N 1
ATOM 949 C CA . VAL A 1 113 ? 4.883 14.765 2.348 1.00 7.55 113 VAL A CA 1
ATOM 950 C C . VAL A 1 113 ? 5.022 14.464 3.839 1.00 7.74 113 VAL A C 1
ATOM 951 O O . VAL A 1 113 ? 5.742 13.552 4.242 1.00 7.81 113 VAL A O 1
ATOM 955 N N . GLY A 1 114 ? 4.321 15.228 4.662 1.00 7.22 114 GLY A N 1
ATOM 956 C CA . GLY A 1 114 ? 4.327 14.987 6.083 1.00 7.44 114 GLY A CA 1
ATOM 957 C C . GLY A 1 114 ? 3.155 15.667 6.744 1.00 7.05 114 GLY A C 1
ATOM 958 O O . GLY A 1 114 ? 2.243 16.196 6.084 1.00 7.00 114 GLY A O 1
ATOM 959 N N . ASN A 1 115 ? 3.192 15.669 8.069 1.00 7.48 115 ASN A N 1
ATOM 960 C CA . ASN A 1 115 ? 2.137 16.277 8.874 1.00 7.25 115 ASN A CA 1
ATOM 961 C C . ASN A 1 115 ? 2.717 17.073 10.027 1.00 8.06 115 ASN A C 1
ATOM 962 O O . ASN A 1 115 ? 3.672 16.632 10.661 1.00 8.52 115 ASN A O 1
ATOM 967 N N . ASP A 1 116 ? 2.151 18.254 10.263 1.00 7.38 116 ASP A N 1
ATOM 968 C CA . ASP A 1 116 ? 2.539 19.098 11.389 1.00 7.84 116 ASP A CA 1
ATOM 969 C C . ASP A 1 116 ? 1.301 19.485 12.178 1.00 7.68 116 ASP A C 1
ATOM 970 O O . ASP A 1 116 ? 0.285 19.887 11.602 1.00 7.27 116 ASP A O 1
ATOM 975 N N . SER A 1 117 ? 1.429 19.415 13.502 1.00 7.76 117 SER A N 1
ATOM 976 C CA A SER A 1 117 ? 0.413 19.872 14.444 0.50 8.09 117 SER A CA 1
ATOM 977 C CA B SER A 1 117 ? 0.397 19.901 14.420 0.50 8.13 117 SER A CA 1
ATOM 978 C C . SER A 1 117 ? 0.964 21.106 15.154 1.00 8.10 117 SER A C 1
ATOM 979 O O . SER A 1 117 ? 2.055 21.035 15.743 1.00 8.42 117 SER A O 1
ATOM 984 N N . PHE A 1 118 ? 0.250 22.224 15.071 1.00 7.62 118 PHE A N 1
ATOM 985 C CA . PHE A 1 118 ? 0.699 23.474 15.683 1.00 7.65 118 PHE A CA 1
ATOM 986 C C . PHE A 1 118 ? -0.158 23.783 16.899 1.00 7.20 118 PHE A C 1
ATOM 987 O O . PHE A 1 118 ? -1.390 23.678 16.847 1.00 8.17 118 PHE A O 1
ATOM 995 N N . THR A 1 119 ? 0.504 24.189 17.983 1.00 8.49 119 THR A N 1
ATOM 996 C CA . THR A 1 119 ? -0.174 24.599 19.208 1.00 9.78 119 THR A CA 1
ATOM 997 C C . THR A 1 119 ? 0.432 25.922 19.697 1.00 9.54 119 THR A C 1
ATOM 998 O O . THR A 1 119 ? 1.437 26.424 19.157 1.00 9.04 119 THR A O 1
ATOM 1002 N N . LYS A 1 120 ? -0.163 26.468 20.749 1.00 9.98 120 LYS A N 1
ATOM 1003 C CA A LYS A 1 120 ? 0.199 27.797 21.231 0.60 10.61 120 LYS A CA 1
ATOM 1004 C CA B LYS A 1 120 ? 0.199 27.800 21.229 0.40 10.23 120 LYS A CA 1
ATOM 1005 C C . LYS A 1 120 ? 1.371 27.794 22.210 1.00 10.65 120 LYS A C 1
ATOM 1006 O O . LYS A 1 120 ? 1.877 28.863 22.596 1.00 9.82 120 LYS A O 1
ATOM 1017 N N . THR A 1 121 ? 1.806 26.593 22.587 1.00 10.80 121 THR A N 1
ATOM 1018 C CA . THR A 1 121 ? 2.933 26.403 23.511 1.00 12.92 121 THR A CA 1
ATOM 1019 C C . THR A 1 121 ? 3.980 25.498 22.860 1.00 13.39 121 THR A C 1
ATOM 1020 O O . THR A 1 121 ? 3.641 24.459 22.283 1.00 13.79 121 THR A O 1
ATOM 1024 N N . ALA A 1 122 ? 5.246 25.893 22.957 1.00 14.90 122 ALA A N 1
ATOM 1025 C CA . ALA A 1 122 ? 6.350 25.101 22.420 1.00 16.14 122 ALA A CA 1
ATOM 1026 C C . ALA A 1 122 ? 6.422 23.723 23.077 1.00 17.39 122 ALA A C 1
ATOM 1027 O O . ALA A 1 122 ? 6.162 23.592 24.276 1.00 17.45 122 ALA A O 1
ATOM 1029 N N . PRO A 1 123 ? 6.744 22.678 22.290 1.00 18.38 123 PRO A N 1
ATOM 1030 C CA . PRO A 1 123 ? 6.895 21.355 22.900 1.00 19.54 123 PRO A CA 1
ATOM 1031 C C . PRO A 1 123 ? 8.114 21.285 23.816 1.00 20.48 123 PRO A C 1
ATOM 1032 O O . PRO A 1 123 ? 9.118 21.957 23.567 1.00 20.75 123 PRO A O 1
ATOM 1036 N N . THR A 1 124 ? 8.004 20.482 24.872 1.00 21.73 124 THR A N 1
ATOM 1037 C CA . THR A 1 124 ? 9.069 20.333 25.861 1.00 22.59 124 THR A CA 1
ATOM 1038 C C . THR A 1 124 ? 10.286 19.613 25.291 1.00 23.08 124 THR A C 1
ATOM 1039 O O . THR A 1 124 ? 11.312 19.482 25.960 1.00 24.01 124 THR A O 1
ATOM 1041 N N . SER B 1 2 ? -17.325 -9.840 -17.201 1.00 21.51 2 SER B N 1
ATOM 1042 C CA . SER B 1 2 ? -16.204 -10.622 -16.608 1.00 20.95 2 SER B CA 1
ATOM 1043 C C . SER B 1 2 ? -15.821 -10.082 -15.232 1.00 20.30 2 SER B C 1
ATOM 1044 O O . SER B 1 2 ? -16.014 -8.895 -14.949 1.00 20.34 2 SER B O 1
ATOM 1047 N N . ASP B 1 3 ? -15.285 -10.954 -14.377 1.00 19.09 3 ASP B N 1
ATOM 1048 C CA . ASP B 1 3 ? -14.807 -10.525 -13.065 1.00 18.00 3 ASP B CA 1
ATOM 1049 C C . ASP B 1 3 ? -13.607 -9.599 -13.222 1.00 16.32 3 ASP B C 1
ATOM 1050 O O . ASP B 1 3 ? -12.983 -9.528 -14.286 1.00 15.76 3 ASP B O 1
ATOM 1055 N N . VAL B 1 4 ? -13.296 -8.883 -12.155 1.00 14.53 4 VAL B N 1
ATOM 1056 C CA . VAL B 1 4 ? -12.251 -7.869 -12.193 1.00 12.97 4 VAL B CA 1
ATOM 1057 C C . VAL B 1 4 ? -10.902 -8.476 -12.597 1.00 12.31 4 VAL B C 1
ATOM 1058 O O . VAL B 1 4 ? -10.162 -7.890 -13.397 0.72 10.44 4 VAL B O 1
ATOM 1062 N N . GLN B 1 5 ? -10.593 -9.666 -12.087 1.00 12.48 5 GLN B N 1
ATOM 1063 C CA . GLN B 1 5 ? -9.286 -10.261 -12.361 1.00 13.67 5 GLN B CA 1
ATOM 1064 C C . GLN B 1 5 ? -9.027 -10.468 -13.850 1.00 13.16 5 GLN B C 1
ATOM 1065 O O . GLN B 1 5 ? -7.887 -10.341 -14.289 1.00 12.65 5 GLN B O 1
ATOM 1071 N N . SER B 1 6 ? -10.076 -10.774 -14.614 1.00 13.29 6 SER B N 1
ATOM 1072 C CA A SER B 1 6 ? -9.962 -11.003 -16.054 0.70 13.69 6 SER B CA 1
ATOM 1073 C CA B SER B 1 6 ? -9.925 -11.015 -16.046 0.30 13.35 6 SER B CA 1
ATOM 1074 C C . SER B 1 6 ? -9.374 -9.786 -16.768 1.00 13.10 6 SER B C 1
ATOM 1075 O O . SER B 1 6 ? -8.614 -9.927 -17.734 1.00 14.31 6 SER B O 1
ATOM 1080 N N . SER B 1 7 ? -9.733 -8.590 -16.290 1.00 11.97 7 SER B N 1
ATOM 1081 C CA A SER B 1 7 ? -9.265 -7.335 -16.881 0.50 11.41 7 SER B CA 1
ATOM 1082 C CA B SER B 1 7 ? -9.252 -7.351 -16.898 0.50 11.44 7 SER B CA 1
ATOM 1083 C C . SER B 1 7 ? -8.021 -6.767 -16.195 1.00 10.89 7 SER B C 1
ATOM 1084 O O . SER B 1 7 ? -7.250 -6.036 -16.810 1.00 10.95 7 SER B O 1
ATOM 1089 N N . LEU B 1 8 ? -7.829 -7.103 -14.922 1.00 9.95 8 LEU B N 1
ATOM 1090 C CA . LEU B 1 8 ? -6.752 -6.491 -14.143 1.00 9.72 8 LEU B CA 1
ATOM 1091 C C . LEU B 1 8 ? -5.421 -7.243 -14.219 1.00 9.57 8 LEU B C 1
ATOM 1092 O O . LEU B 1 8 ? -4.352 -6.628 -14.294 1.00 9.63 8 LEU B O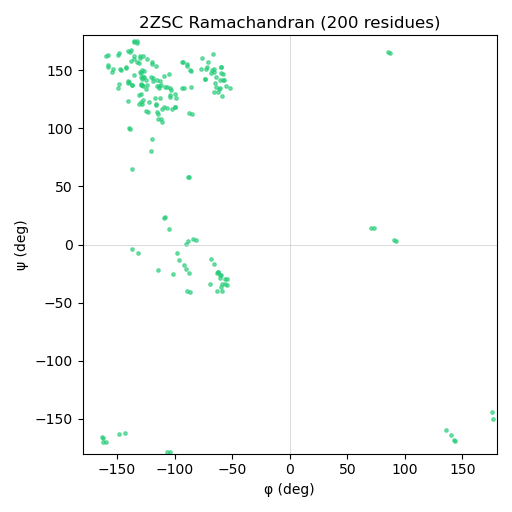 1
ATOM 1097 N N . THR B 1 9 ? -5.474 -8.573 -14.200 1.00 9.54 9 THR B N 1
ATOM 1098 C CA . THR B 1 9 ? -4.251 -9.369 -14.292 1.00 9.65 9 THR B CA 1
ATOM 1099 C C . THR B 1 9 ? -3.549 -9.090 -15.612 1.00 9.19 9 THR B C 1
ATOM 1100 O O . THR B 1 9 ? -4.173 -9.051 -16.679 1.00 9.41 9 THR B O 1
ATOM 1104 N N . GLY B 1 10 ? -2.240 -8.877 -15.530 1.00 9.08 10 GLY B N 1
ATOM 1105 C CA . GLY B 1 10 ? -1.416 -8.668 -16.709 1.00 9.06 10 GLY B CA 1
ATOM 1106 C C . GLY B 1 10 ? -0.321 -7.648 -16.502 1.00 8.91 10 GLY B C 1
ATOM 1107 O O . GLY B 1 10 ? -0.047 -7.233 -15.363 1.00 8.83 10 GLY B O 1
ATOM 1108 N N . THR B 1 11 ? 0.293 -7.240 -17.611 1.00 8.76 11 THR B N 1
ATOM 1109 C CA . THR B 1 11 ? 1.410 -6.307 -17.586 1.00 9.18 11 THR B CA 1
ATOM 1110 C C . THR B 1 11 ? 0.884 -4.896 -17.760 1.00 8.68 11 THR B C 1
ATOM 1111 O O . THR B 1 11 ? 0.046 -4.656 -18.632 1.00 8.84 11 THR B O 1
ATOM 1115 N N . TRP B 1 12 ? 1.383 -3.979 -16.928 1.00 8.22 12 TRP B N 1
ATOM 1116 C CA . TRP B 1 12 ? 1.013 -2.578 -16.944 1.00 8.31 12 TRP B CA 1
ATOM 1117 C C . TRP B 1 12 ? 2.266 -1.723 -16.974 1.00 8.78 12 TRP B C 1
ATOM 1118 O O . TRP B 1 12 ? 3.299 -2.114 -16.425 1.00 9.88 12 TRP B O 1
ATOM 1129 N N . TYR B 1 13 ? 2.171 -0.568 -17.625 1.00 8.83 13 TYR B N 1
ATOM 1130 C CA . TYR B 1 13 ? 3.309 0.328 -17.792 1.00 8.91 13 TYR B CA 1
ATOM 1131 C C . TYR B 1 13 ? 2.900 1.725 -17.359 1.00 9.03 13 TYR B C 1
ATOM 1132 O O . TYR B 1 13 ? 1.790 2.174 -17.670 1.00 9.37 13 TYR B O 1
ATOM 1141 N N . ASN B 1 14 ? 3.763 2.415 -16.619 1.00 8.99 14 ASN B N 1
ATOM 1142 C CA . ASN B 1 14 ? 3.449 3.787 -16.244 1.00 9.27 14 ASN B CA 1
ATOM 1143 C C . ASN B 1 14 ? 4.236 4.811 -17.066 1.00 10.60 14 ASN B C 1
ATOM 1144 O O . ASN B 1 14 ? 5.010 4.449 -17.962 1.00 10.80 14 ASN B O 1
ATOM 1149 N N . GLU B 1 15 ? 4.024 6.083 -16.750 1.00 11.50 15 GLU B N 1
ATOM 1150 C CA . GLU B 1 15 ? 4.603 7.211 -17.476 1.00 13.05 15 GLU B CA 1
ATOM 1151 C C . GLU B 1 15 ? 6.133 7.266 -17.429 1.00 13.06 15 GLU B C 1
ATOM 1152 O O . GLU B 1 15 ? 6.769 7.861 -18.308 1.00 14.24 15 GLU B O 1
ATOM 1158 N N . LEU B 1 16 ? 6.708 6.656 -16.393 1.00 12.87 16 LEU B N 1
ATOM 1159 C CA . LEU B 1 16 ? 8.155 6.546 -16.240 1.00 13.09 16 LEU B CA 1
ATOM 1160 C C . LEU B 1 16 ? 8.711 5.335 -16.998 1.00 12.90 16 LEU B C 1
ATOM 1161 O O . LEU B 1 16 ? 9.919 5.099 -16.977 1.00 14.04 16 LEU B O 1
ATOM 1166 N N A ASN B 1 17 ? 7.819 4.586 -17.642 0.30 12.63 17 ASN B N 1
ATOM 1167 N N B ASN B 1 17 ? 7.834 4.601 -17.683 0.70 12.92 17 ASN B N 1
ATOM 1168 C CA A ASN B 1 17 ? 8.160 3.352 -18.350 0.30 12.27 17 ASN B CA 1
ATOM 1169 C CA B ASN B 1 17 ? 8.165 3.328 -18.350 0.70 13.03 17 ASN B CA 1
ATOM 1170 C C A ASN B 1 17 ? 8.428 2.170 -17.418 0.30 11.75 17 ASN B C 1
ATOM 1171 C C B ASN B 1 17 ? 8.551 2.209 -17.377 0.70 12.23 17 ASN B C 1
ATOM 1172 O O A ASN B 1 17 ? 8.903 1.122 -17.864 0.30 11.88 17 ASN B O 1
ATOM 1173 O O B ASN B 1 17 ? 9.234 1.254 -17.746 0.70 12.49 17 ASN B O 1
ATOM 1182 N N . SER B 1 18 ? 8.105 2.330 -16.132 1.00 11.14 18 SER B N 1
ATOM 1183 C CA . SER B 1 18 ? 8.166 1.213 -15.200 1.00 9.80 18 SER B CA 1
ATOM 1184 C C . SER B 1 18 ? 7.164 0.152 -15.640 1.00 9.71 18 SER B C 1
ATOM 1185 O O . SER B 1 18 ? 6.130 0.464 -16.237 1.00 10.15 18 SER B O 1
ATOM 1188 N N . LYS B 1 19 ? 7.496 -1.105 -15.356 1.00 9.63 19 LYS B N 1
ATOM 1189 C CA . LYS B 1 19 ? 6.692 -2.244 -15.781 1.00 10.12 19 LYS B CA 1
ATOM 1190 C C . LYS B 1 19 ? 6.253 -3.073 -14.587 1.00 9.51 19 LYS B C 1
ATOM 1191 O O . LYS B 1 19 ? 7.083 -3.568 -13.816 1.00 9.61 19 LYS B O 1
ATOM 1197 N N . MET B 1 20 ? 4.938 -3.220 -14.454 1.00 9.31 20 MET B N 1
ATOM 1198 C CA . MET B 1 20 ? 4.368 -4.017 -13.382 1.00 9.54 20 MET B CA 1
ATOM 1199 C C . MET B 1 20 ? 3.694 -5.249 -13.966 1.00 9.79 20 MET B C 1
ATOM 1200 O O . MET B 1 20 ? 2.870 -5.132 -14.868 1.00 10.13 20 MET B O 1
ATOM 1205 N N . GLU B 1 21 ? 4.088 -6.422 -13.469 1.00 10.00 21 GLU B N 1
ATOM 1206 C CA A GLU B 1 21 ? 3.447 -7.674 -13.845 0.63 10.82 21 GLU B CA 1
ATOM 1207 C CA B GLU B 1 21 ? 3.468 -7.689 -13.843 0.37 10.74 21 GLU B CA 1
ATOM 1208 C C . GLU B 1 21 ? 2.531 -8.048 -12.699 1.00 10.76 21 GLU B C 1
ATOM 1209 O O . GLU B 1 21 ? 2.974 -8.538 -11.655 1.00 11.35 21 GLU B O 1
ATOM 1220 N N . LEU B 1 22 ? 1.247 -7.778 -12.900 1.00 10.31 22 LEU B N 1
ATOM 1221 C CA . LEU B 1 22 ? 0.245 -7.839 -11.849 1.00 10.26 22 LEU B CA 1
ATOM 1222 C C . LEU B 1 22 ? -0.635 -9.076 -11.945 1.00 10.29 22 LEU B C 1
ATOM 1223 O O . LEU B 1 22 ? -1.091 -9.426 -13.042 1.00 10.31 22 LEU B O 1
ATOM 1228 N N . THR B 1 23 ? -0.856 -9.738 -10.812 1.00 10.26 23 THR B N 1
ATOM 1229 C CA A THR B 1 23 ? -1.814 -10.841 -10.728 0.30 9.79 23 THR B CA 1
ATOM 1230 C CA B THR B 1 23 ? -1.849 -10.804 -10.768 0.70 11.52 23 THR B CA 1
ATOM 1231 C C . THR B 1 23 ? -2.885 -10.505 -9.699 1.00 10.52 23 THR B C 1
ATOM 1232 O O . THR B 1 23 ? -2.562 -10.232 -8.530 1.00 10.56 23 THR B O 1
ATOM 1239 N N . ALA B 1 24 ? -4.136 -10.513 -10.148 1.00 10.58 24 ALA B N 1
ATOM 1240 C CA . ALA B 1 24 ? -5.282 -10.267 -9.300 1.00 10.29 24 ALA B CA 1
ATOM 1241 C C . ALA B 1 24 ? -5.902 -11.623 -9.005 1.00 10.79 24 ALA B C 1
ATOM 1242 O O . ALA B 1 24 ? -6.342 -12.335 -9.917 1.00 12.11 24 ALA B O 1
ATOM 1244 N N . ASN B 1 25 ? -5.891 -11.993 -7.733 1.00 10.68 25 ASN B N 1
ATOM 1245 C CA . ASN B 1 25 ? -6.378 -13.295 -7.313 1.00 11.46 25 ASN B CA 1
ATOM 1246 C C . ASN B 1 25 ? -7.846 -13.235 -6.925 1.00 11.51 25 ASN B C 1
ATOM 1247 O O . ASN B 1 25 ? -8.367 -12.171 -6.577 1.00 11.56 25 ASN B O 1
ATOM 1252 N N . LYS B 1 26 ? -8.512 -14.385 -6.976 1.00 11.94 26 LYS B N 1
ATOM 1253 C CA . LYS B 1 26 ? -9.935 -14.467 -6.666 1.00 12.42 26 LYS B CA 1
ATOM 1254 C C . LYS B 1 26 ? -10.293 -14.025 -5.237 1.00 12.67 26 LYS B C 1
ATOM 1255 O O . LYS B 1 26 ? -11.410 -13.586 -4.991 1.00 13.49 26 LYS B O 1
ATOM 1257 N N . ASP B 1 27 ? -9.346 -14.131 -4.307 1.00 12.21 27 ASP B N 1
ATOM 1258 C CA . ASP B 1 27 ? -9.585 -13.750 -2.915 1.00 12.26 27 ASP B CA 1
ATOM 1259 C C . ASP B 1 27 ? -9.404 -12.253 -2.657 1.00 11.68 27 ASP B C 1
ATOM 1260 O O . ASP B 1 27 ? -9.461 -11.815 -1.512 1.00 12.97 27 ASP B O 1
ATOM 1265 N N . GLY B 1 28 ? -9.163 -11.485 -3.718 1.00 10.83 28 GLY B N 1
ATOM 1266 C CA . GLY B 1 28 ? -9.003 -10.036 -3.589 1.00 9.67 28 GLY B CA 1
ATOM 1267 C C . GLY B 1 28 ? -7.580 -9.552 -3.358 1.00 9.03 28 GLY B C 1
ATOM 1268 O O . GLY B 1 28 ? -7.358 -8.352 -3.153 1.00 8.81 28 GLY B O 1
ATOM 1269 N N . THR B 1 29 ? -6.616 -10.474 -3.377 1.00 8.91 29 THR B N 1
ATOM 1270 C CA . THR B 1 29 ? -5.217 -10.092 -3.230 1.00 8.95 29 THR B CA 1
ATOM 1271 C C . THR B 1 29 ? -4.581 -9.790 -4.582 1.00 8.67 29 THR B C 1
ATOM 1272 O O . THR B 1 29 ? -5.020 -10.279 -5.653 1.00 8.54 29 THR B O 1
ATOM 1276 N N . LEU B 1 30 ? -3.534 -8.977 -4.499 1.00 9.09 30 LEU B N 1
ATOM 1277 C CA . LEU B 1 30 ? -2.656 -8.676 -5.623 1.00 8.72 30 LEU B CA 1
ATOM 1278 C C . LEU B 1 30 ? -1.271 -9.215 -5.322 1.00 9.39 30 LEU B C 1
ATOM 1279 O O . LEU B 1 30 ? -0.782 -9.079 -4.189 1.00 8.87 30 LEU B O 1
ATOM 1284 N N . THR B 1 31 ? -0.674 -9.844 -6.332 1.00 9.50 31 THR B N 1
ATOM 1285 C CA . THR B 1 31 ? 0.714 -10.277 -6.275 1.00 9.93 31 THR B CA 1
ATOM 1286 C C . THR B 1 31 ? 1.390 -9.910 -7.597 1.00 9.44 31 THR B C 1
ATOM 1287 O O . THR B 1 31 ? 0.748 -9.418 -8.533 1.00 9.35 31 THR B O 1
ATOM 1291 N N . GLY B 1 32 ? 2.693 -10.139 -7.679 1.00 9.64 32 GLY B N 1
ATOM 1292 C CA . GLY B 1 32 ? 3.419 -9.869 -8.912 1.00 9.84 32 GLY B CA 1
ATOM 1293 C C . GLY B 1 32 ? 4.737 -9.173 -8.673 1.00 10.02 32 GLY B C 1
ATOM 1294 O O . GLY B 1 32 ? 5.286 -9.216 -7.564 1.00 10.36 32 GLY B O 1
ATOM 1295 N N . LYS B 1 33 ? 5.230 -8.526 -9.720 1.00 10.34 33 LYS B N 1
ATOM 1296 C CA . LYS B 1 33 ? 6.597 -8.009 -9.735 1.00 11.67 33 LYS B CA 1
ATOM 1297 C C . LYS B 1 33 ? 6.575 -6.599 -10.305 1.00 10.39 33 LYS B C 1
ATOM 1298 O O . LYS B 1 33 ? 5.784 -6.307 -11.198 1.00 10.83 33 LYS B O 1
ATOM 1304 N N . TYR B 1 34 ? 7.455 -5.736 -9.803 1.00 9.71 34 TYR B N 1
ATOM 1305 C CA . TYR B 1 34 ? 7.487 -4.340 -10.217 1.00 9.11 34 TYR B CA 1
ATOM 1306 C C . TYR B 1 34 ? 8.907 -3.972 -10.602 1.00 9.09 34 TYR B C 1
ATOM 1307 O O . TYR B 1 34 ? 9.817 -4.116 -9.801 1.00 9.76 34 TYR B O 1
ATOM 1316 N N . LEU B 1 35 ? 9.080 -3.507 -11.834 1.00 8.92 35 LEU B N 1
ATOM 1317 C CA . LEU B 1 35 ? 10.380 -3.059 -12.328 1.00 9.16 35 LEU B CA 1
ATOM 1318 C C . LEU B 1 35 ? 10.343 -1.548 -12.537 1.00 9.64 35 LEU B C 1
ATOM 1319 O O . LEU B 1 35 ? 9.710 -1.060 -13.488 1.00 9.92 35 LEU B O 1
ATOM 1324 N N . SER B 1 36 ? 11.026 -0.810 -11.662 1.00 9.54 36 SER B N 1
ATOM 1325 C CA A SER B 1 36 ? 11.074 0.643 -11.773 0.70 9.51 36 SER B CA 1
ATOM 1326 C CA B SER B 1 36 ? 11.058 0.641 -11.776 0.30 10.51 36 SER B CA 1
ATOM 1327 C C . SER B 1 36 ? 12.169 1.082 -12.718 1.00 10.70 36 SER B C 1
ATOM 1328 O O . SER B 1 36 ? 13.297 0.576 -12.650 1.00 11.42 36 SER B O 1
ATOM 1333 N N . LYS B 1 37 ? 11.827 2.026 -13.590 1.00 11.65 37 LYS B N 1
ATOM 1334 C CA A LYS B 1 37 ? 12.790 2.581 -14.531 0.80 12.87 37 LYS B CA 1
ATOM 1335 C CA B LYS B 1 37 ? 12.786 2.580 -14.539 0.20 12.42 37 LYS B CA 1
ATOM 1336 C C . LYS B 1 37 ? 13.566 3.752 -13.939 1.00 13.02 37 LYS B C 1
ATOM 1337 O O . LYS B 1 37 ? 14.480 4.283 -14.568 1.00 14.30 37 LYS B O 1
ATOM 1348 N N . VAL B 1 38 ? 13.206 4.142 -12.722 1.00 12.08 38 VAL B N 1
ATOM 1349 C CA . VAL B 1 38 ? 13.901 5.209 -12.003 1.00 11.82 38 VAL B CA 1
ATOM 1350 C C . VAL B 1 38 ? 14.272 4.762 -10.593 1.00 11.89 38 VAL B C 1
ATOM 1351 O O . VAL B 1 38 ? 13.706 3.796 -10.049 1.00 10.91 38 VAL B O 1
ATOM 1355 N N . GLY B 1 39 ? 15.212 5.487 -9.995 1.00 12.53 39 GLY B N 1
ATOM 1356 C CA . GLY B 1 39 ? 15.763 5.104 -8.717 1.00 13.76 39 GLY B CA 1
ATOM 1357 C C . GLY B 1 39 ? 16.882 4.112 -8.937 1.00 14.72 39 GLY B C 1
ATOM 1358 O O . GLY B 1 39 ? 17.024 3.528 -10.013 1.00 15.50 39 GLY B O 1
ATOM 1359 N N . ASP B 1 40 ? 17.670 3.906 -7.901 1.00 15.37 40 ASP B N 1
ATOM 1360 C CA . ASP B 1 40 ? 18.842 3.068 -8.028 1.00 15.59 40 ASP B CA 1
ATOM 1361 C C . ASP B 1 40 ? 18.488 1.605 -7.748 1.00 15.00 40 ASP B C 1
ATOM 1362 O O . ASP B 1 40 ? 19.032 0.978 -6.841 1.00 15.04 40 ASP B O 1
ATOM 1367 N N . VAL B 1 41 ? 17.539 1.093 -8.535 1.00 14.15 41 VAL B N 1
ATOM 1368 C CA . VAL B 1 41 ? 17.136 -0.317 -8.507 1.00 13.43 41 VAL B CA 1
ATOM 1369 C C . VAL B 1 41 ? 17.227 -0.873 -9.929 1.00 13.79 41 VAL B C 1
ATOM 1370 O O . VAL B 1 41 ? 17.040 -0.135 -10.900 0.70 13.51 41 VAL B O 1
ATOM 1374 N N . TYR B 1 42 ? 17.526 -2.165 -10.060 1.00 13.82 42 TYR B N 1
ATOM 1375 C CA . TYR B 1 42 ? 17.958 -2.691 -11.369 1.00 14.24 42 TYR B CA 1
ATOM 1376 C C . TYR B 1 42 ? 17.248 -3.959 -11.824 1.00 13.76 42 TYR B C 1
ATOM 1377 O O . TYR B 1 42 ? 17.424 -4.407 -12.964 1.00 14.14 42 TYR B O 1
ATOM 1386 N N . VAL B 1 43 ? 16.442 -4.523 -10.931 1.00 12.50 43 VAL B N 1
ATOM 1387 C CA . VAL B 1 43 ? 15.698 -5.750 -11.201 1.00 12.54 43 VAL B CA 1
ATOM 1388 C C . VAL B 1 43 ? 14.289 -5.600 -10.618 1.00 11.77 43 VAL B C 1
ATOM 1389 O O . VAL B 1 43 ? 14.052 -4.676 -9.827 1.00 11.66 43 VAL B O 1
ATOM 1393 N N . PRO B 1 44 ? 13.350 -6.486 -11.014 1.00 11.17 44 PRO B N 1
ATOM 1394 C CA . PRO B 1 44 ? 12.021 -6.372 -10.412 1.00 10.72 44 PRO B CA 1
ATOM 1395 C C . PRO B 1 44 ? 12.014 -6.704 -8.929 1.00 10.46 44 PRO B C 1
ATOM 1396 O O . PRO B 1 44 ? 12.815 -7.526 -8.474 1.00 11.17 44 PRO B O 1
ATOM 1400 N N . TYR B 1 45 ? 11.090 -6.077 -8.200 1.00 9.55 45 TYR B N 1
ATOM 1401 C CA . TYR B 1 45 ? 10.844 -6.363 -6.787 1.00 9.17 45 TYR B CA 1
ATOM 1402 C C . TYR B 1 45 ? 9.401 -6.816 -6.629 1.00 9.08 45 TYR B C 1
ATOM 1403 O O . TYR B 1 45 ? 8.521 -6.318 -7.335 1.00 8.94 45 TYR B O 1
ATOM 1412 N N . PRO B 1 46 ? 9.147 -7.771 -5.718 1.00 8.90 46 PRO B N 1
ATOM 1413 C CA . PRO B 1 46 ? 7.798 -8.314 -5.572 1.00 8.95 46 PRO B CA 1
ATOM 1414 C C . PRO B 1 46 ? 6.830 -7.339 -4.902 1.00 8.37 46 PRO B C 1
ATOM 1415 O O . PRO B 1 46 ? 7.236 -6.511 -4.079 1.00 8.25 46 PRO B O 1
ATOM 1419 N N . LEU B 1 47 ? 5.548 -7.460 -5.248 1.00 7.76 47 LEU B N 1
ATOM 1420 C CA . LEU B 1 47 ? 4.482 -6.632 -4.683 1.00 8.32 47 LEU B CA 1
ATOM 1421 C C . LEU B 1 47 ? 3.425 -7.469 -3.963 1.00 8.30 47 LEU B C 1
ATOM 1422 O O . LEU B 1 47 ? 3.251 -8.660 -4.243 1.00 7.96 47 LEU B O 1
ATOM 1427 N N . SER B 1 48 ? 2.731 -6.832 -3.025 1.00 7.82 48 SER B N 1
ATOM 1428 C CA . SER B 1 48 ? 1.552 -7.428 -2.394 1.00 7.91 48 SER B CA 1
ATOM 1429 C C . SER B 1 48 ? 0.515 -6.343 -2.214 1.00 7.18 48 SER B C 1
ATOM 1430 O O . SER B 1 48 ? 0.865 -5.229 -1.834 1.00 7.66 48 SER B O 1
ATOM 1433 N N . GLY B 1 49 ? -0.749 -6.659 -2.480 1.00 6.97 49 GLY B N 1
ATOM 1434 C CA . GLY B 1 49 ? -1.818 -5.697 -2.288 1.00 7.50 49 GLY B CA 1
ATOM 1435 C C . GLY B 1 49 ? -3.209 -6.292 -2.240 1.00 7.55 49 GLY B C 1
ATOM 1436 O O . GLY B 1 49 ? -3.383 -7.499 -2.092 1.00 8.14 49 GLY B O 1
ATOM 1437 N N . ARG B 1 50 ? -4.205 -5.423 -2.371 1.00 7.68 50 ARG B N 1
ATOM 1438 C CA . ARG B 1 50 ? -5.610 -5.794 -2.284 1.00 7.91 50 ARG B CA 1
ATOM 1439 C C . ARG B 1 50 ? -6.381 -4.972 -3.305 1.00 7.74 50 ARG B C 1
ATOM 1440 O O . ARG B 1 50 ? -6.006 -3.834 -3.605 1.00 7.85 50 ARG B O 1
ATOM 1448 N N . TYR B 1 51 ? -7.502 -5.511 -3.778 1.00 8.00 51 TYR B N 1
ATOM 1449 C CA . TYR B 1 51 ? -8.307 -4.789 -4.748 1.00 8.25 51 TYR B CA 1
ATOM 1450 C C . TYR B 1 51 ? -9.789 -5.087 -4.564 1.00 7.82 51 TYR B C 1
ATOM 1451 O O . TYR B 1 51 ? -10.159 -6.179 -4.139 1.00 8.07 51 TYR B O 1
ATOM 1460 N N . ASN B 1 52 ? -10.629 -4.114 -4.902 1.00 7.27 52 ASN B N 1
ATOM 1461 C CA . ASN B 1 52 ? -12.067 -4.299 -4.896 1.00 7.65 52 ASN B CA 1
ATOM 1462 C C . ASN B 1 52 ? -12.539 -5.362 -5.886 1.00 8.30 52 ASN B C 1
ATOM 1463 O O . ASN B 1 52 ? -12.191 -5.309 -7.069 1.00 8.66 52 ASN B O 1
ATOM 1468 N N . LEU B 1 53 ? -13.382 -6.279 -5.409 1.00 8.51 53 LEU B N 1
ATOM 1469 C CA . LEU B 1 53 ? -13.929 -7.346 -6.253 1.00 9.27 53 LEU B CA 1
ATOM 1470 C C . LEU B 1 53 ? -15.232 -6.966 -6.943 1.00 9.99 53 LEU B C 1
ATOM 1471 O O . LEU B 1 53 ? -15.585 -7.553 -7.976 1.00 9.55 53 LEU B O 1
ATOM 1476 N N . GLN B 1 54 ? -15.929 -5.973 -6.406 1.00 10.96 54 GLN B N 1
ATOM 1477 C CA . GLN B 1 54 ? -17.311 -5.734 -6.812 1.00 12.66 54 GLN B CA 1
ATOM 1478 C C . GLN B 1 54 ? -17.624 -4.260 -7.023 1.00 13.77 54 GLN B C 1
ATOM 1479 O O . GLN B 1 54 ? -18.481 -3.715 -6.312 1.00 14.26 54 GLN B O 1
ATOM 1485 N N . PRO B 1 55 ? -16.981 -3.632 -8.035 1.00 14.80 55 PRO B N 1
ATOM 1486 C CA . PRO B 1 55 ? -17.168 -2.212 -8.298 1.00 15.03 55 PRO B CA 1
ATOM 1487 C C . PRO B 1 55 ? -18.607 -1.918 -8.707 1.00 15.48 55 PRO B C 1
ATOM 1488 O O . PRO B 1 55 ? -19.156 -2.654 -9.517 1.00 15.34 55 PRO B O 1
ATOM 1492 N N . PRO B 1 56 ? -19.216 -0.853 -8.148 1.00 15.37 56 PRO B N 1
ATOM 1493 C CA . PRO B 1 56 ? -20.525 -0.426 -8.644 1.00 15.46 56 PRO B CA 1
ATOM 1494 C C . PRO B 1 56 ? -20.399 -0.111 -10.128 1.00 15.25 56 PRO B C 1
ATOM 1495 O O . PRO B 1 56 ? -19.329 0.312 -10.576 1.00 14.69 56 PRO B O 1
ATOM 1499 N N . ALA B 1 57 ? -21.463 -0.361 -10.891 1.00 15.53 57 ALA B N 1
ATOM 1500 C CA . ALA B 1 57 ? -21.456 -0.085 -12.326 1.00 15.26 57 ALA B CA 1
ATOM 1501 C C . ALA B 1 57 ? -21.012 1.344 -12.623 1.00 14.82 57 ALA B C 1
ATOM 1502 O O . ALA B 1 57 ? -21.463 2.289 -11.973 1.00 15.09 57 ALA B O 1
ATOM 1504 N N . GLY B 1 58 ? -20.128 1.478 -13.609 0.50 14.00 58 GLY B N 1
ATOM 1505 C CA . GLY B 1 58 ? -19.625 2.779 -14.046 0.50 13.23 58 GLY B CA 1
ATOM 1506 C C . GLY B 1 58 ? -18.651 3.455 -13.093 1.00 12.92 58 GLY B C 1
ATOM 1507 O O . GLY B 1 58 ? -18.388 4.655 -13.226 0.50 12.27 58 GLY B O 1
ATOM 1508 N N . GLN B 1 59 ? -18.127 2.691 -12.133 1.00 11.96 59 GLN B N 1
ATOM 1509 C CA . GLN B 1 59 ? -17.157 3.211 -11.177 1.00 11.35 59 GLN B CA 1
ATOM 1510 C C . GLN B 1 59 ? -15.882 2.392 -11.183 1.00 10.95 59 GLN B C 1
ATOM 1511 O O . GLN B 1 59 ? -15.858 1.239 -11.630 1.00 11.91 59 GLN B O 1
ATOM 1517 N N . GLY B 1 60 ? -14.810 3.005 -10.693 1.00 9.89 60 GLY B N 1
ATOM 1518 C CA . GLY B 1 60 ? -13.519 2.342 -10.615 1.00 9.45 60 GLY B CA 1
ATOM 1519 C C . GLY B 1 60 ? -13.420 1.245 -9.574 1.00 8.86 60 GLY B C 1
ATOM 1520 O O . GLY B 1 60 ? -14.172 1.209 -8.593 1.00 8.87 60 GLY B O 1
ATOM 1521 N N . VAL B 1 61 ? -12.475 0.343 -9.808 1.00 8.74 61 VAL B N 1
ATOM 1522 C CA . VAL B 1 61 ? -12.047 -0.646 -8.834 1.00 8.28 61 VAL B CA 1
ATOM 1523 C C . VAL B 1 61 ? -10.995 0.029 -7.968 1.00 7.64 61 VAL B C 1
ATOM 1524 O O . VAL B 1 61 ? -9.908 0.328 -8.448 1.00 7.42 61 VAL B O 1
ATOM 1528 N N . ALA B 1 62 ? -11.301 0.271 -6.697 1.00 7.85 62 ALA B N 1
ATOM 1529 C CA . ALA B 1 62 ? -10.281 0.806 -5.794 1.00 7.67 62 ALA B CA 1
ATOM 1530 C C . ALA B 1 62 ? -9.303 -0.300 -5.459 1.00 7.04 62 ALA B C 1
ATOM 1531 O O . ALA B 1 62 ? -9.680 -1.466 -5.315 1.00 7.63 62 ALA B O 1
ATOM 1533 N N . LEU B 1 63 ? -8.028 0.057 -5.354 1.00 6.53 63 LEU B N 1
ATOM 1534 C CA . LEU B 1 63 ? -6.988 -0.936 -5.120 1.00 7.14 63 LEU B CA 1
ATOM 1535 C C . LEU B 1 63 ? -5.758 -0.277 -4.545 1.00 6.76 63 LEU B C 1
ATOM 1536 O O . LEU B 1 63 ? -5.578 0.941 -4.632 1.00 7.17 63 LEU B O 1
ATOM 1541 N N . GLY B 1 64 ? -4.902 -1.102 -3.963 1.00 6.81 64 GLY B N 1
ATOM 1542 C CA . GLY B 1 64 ? -3.607 -0.623 -3.529 1.00 6.72 64 GLY B CA 1
ATOM 1543 C C . GLY B 1 64 ? -2.624 -1.750 -3.402 1.00 6.37 64 GLY B C 1
ATOM 1544 O O . GLY B 1 64 ? -3.007 -2.898 -3.204 1.00 6.51 64 GLY B O 1
ATOM 1545 N N . TRP B 1 65 ? -1.341 -1.421 -3.526 1.00 6.69 65 TRP B N 1
ATOM 1546 C CA . TRP B 1 65 ? -0.294 -2.414 -3.350 1.00 6.78 65 TRP B CA 1
ATOM 1547 C C . TRP B 1 65 ? 0.985 -1.810 -2.796 1.00 6.60 65 TRP B C 1
ATOM 1548 O O . TRP B 1 65 ? 1.171 -0.579 -2.803 1.00 6.43 65 TRP B O 1
ATOM 1559 N N . ALA B 1 66 ? 1.844 -2.690 -2.292 1.00 6.85 66 ALA B N 1
ATOM 1560 C CA . ALA B 1 66 ? 3.099 -2.325 -1.640 1.00 6.65 66 ALA B CA 1
ATOM 1561 C C . ALA B 1 66 ? 4.269 -3.063 -2.254 1.00 6.98 66 ALA B C 1
ATOM 1562 O O . ALA B 1 66 ? 4.139 -4.243 -2.612 1.00 7.38 66 ALA B O 1
ATOM 1564 N N . VAL B 1 67 ? 5.413 -2.377 -2.341 1.00 7.13 67 VAL B N 1
ATOM 1565 C CA . VAL B 1 67 ? 6.688 -2.967 -2.712 1.00 7.79 67 VAL B CA 1
ATOM 1566 C C . VAL B 1 67 ? 7.719 -2.550 -1.670 1.00 7.80 67 VAL B C 1
ATOM 1567 O O . VAL B 1 67 ? 7.823 -1.374 -1.355 1.00 7.85 67 VAL B O 1
ATOM 1571 N N . SER B 1 68 ? 8.460 -3.519 -1.137 1.00 7.25 68 SER B N 1
ATOM 1572 C CA A SER B 1 68 ? 9.632 -3.256 -0.313 0.90 7.54 68 SER B CA 1
ATOM 1573 C CA B SER B 1 68 ? 9.629 -3.217 -0.333 0.10 7.57 68 SER B CA 1
ATOM 1574 C C . SER B 1 68 ? 10.867 -3.323 -1.210 1.00 7.64 68 SER B C 1
ATOM 1575 O O . SER B 1 68 ? 11.059 -4.315 -1.925 1.00 7.53 68 SER B O 1
ATOM 1580 N N . TRP B 1 69 ? 11.683 -2.272 -1.178 1.00 7.89 69 TRP B N 1
ATOM 1581 C CA . TRP B 1 69 ? 12.895 -2.181 -1.972 1.00 8.16 69 TRP B CA 1
ATOM 1582 C C . TRP B 1 69 ? 14.118 -2.258 -1.065 1.00 7.96 69 TRP B C 1
ATOM 1583 O O . TRP B 1 69 ? 14.330 -1.377 -0.216 1.00 7.71 69 TRP B O 1
ATOM 1594 N N . GLU B 1 70 ? 14.934 -3.297 -1.240 1.00 7.62 70 GLU B N 1
ATOM 1595 C CA A GLU B 1 70 ? 16.170 -3.432 -0.471 0.90 8.55 70 GLU B CA 1
ATOM 1596 C CA B GLU B 1 70 ? 16.151 -3.429 -0.466 0.10 8.54 70 GLU B CA 1
ATOM 1597 C C . GLU B 1 70 ? 17.284 -3.929 -1.352 1.00 9.01 70 GLU B C 1
ATOM 1598 O O . GLU B 1 70 ? 17.163 -4.973 -1.989 1.00 8.79 70 GLU B O 1
ATOM 1609 N N . ASN B 1 71 ? 18.359 -3.149 -1.395 1.00 9.28 71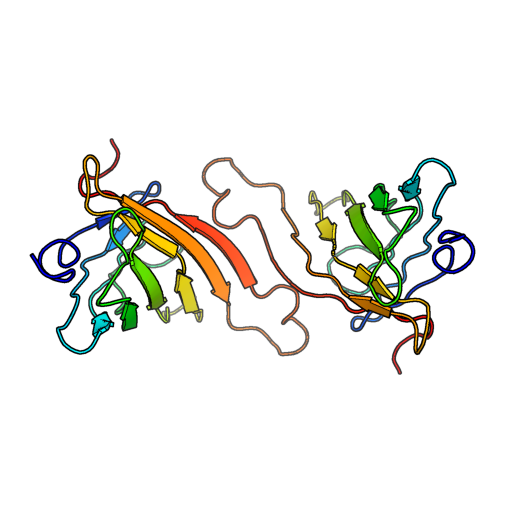 ASN B N 1
ATOM 1610 C CA . ASN B 1 71 ? 19.589 -3.534 -2.076 1.00 10.21 71 ASN B CA 1
ATOM 1611 C C . ASN B 1 71 ? 20.763 -2.899 -1.331 1.00 10.90 71 ASN B C 1
ATOM 1612 O O . ASN B 1 71 ? 20.613 -2.481 -0.183 1.00 11.14 71 ASN B O 1
ATOM 1617 N N . SER B 1 72 ? 21.932 -2.826 -1.954 1.00 11.71 72 SER B N 1
ATOM 1618 C CA . SER B 1 72 ? 23.118 -2.326 -1.252 1.00 12.98 72 SER B CA 1
ATOM 1619 C C . SER B 1 72 ? 22.963 -0.894 -0.749 1.00 13.52 72 SER B C 1
ATOM 1620 O O . SER B 1 72 ? 23.551 -0.523 0.270 1.00 15.17 72 SER B O 1
ATOM 1623 N N . LYS B 1 73 ? 22.153 -0.105 -1.445 1.00 13.19 73 LYS B N 1
ATOM 1624 C CA . LYS B 1 73 ? 22.042 1.324 -1.172 1.00 13.52 73 LYS B CA 1
ATOM 1625 C C . LYS B 1 73 ? 20.681 1.766 -0.652 1.00 12.33 73 LYS B C 1
ATOM 1626 O O . LYS B 1 73 ? 20.585 2.804 -0.002 1.00 13.33 73 LYS B O 1
ATOM 1632 N N . ILE B 1 74 ? 19.645 0.970 -0.923 1.00 11.00 74 ILE B N 1
ATOM 1633 C CA A ILE B 1 74 ? 18.244 1.355 -0.713 0.80 10.67 74 ILE B CA 1
ATOM 1634 C CA B ILE B 1 74 ? 18.272 1.386 -0.669 0.20 10.37 74 ILE B CA 1
ATOM 1635 C C . ILE B 1 74 ? 17.569 0.477 0.333 1.00 10.07 74 ILE B C 1
ATOM 1636 O O . ILE B 1 74 ? 17.704 -0.749 0.293 1.00 9.26 74 ILE B O 1
ATOM 1645 N N . HIS B 1 75 ? 16.834 1.105 1.250 1.00 9.05 75 HIS B N 1
ATOM 1646 C CA . HIS B 1 75 ? 15.907 0.403 2.130 1.00 8.73 75 HIS B CA 1
ATOM 1647 C C . HIS B 1 75 ? 14.686 1.282 2.207 1.00 8.33 75 HIS B C 1
ATOM 1648 O O . HIS B 1 75 ? 14.688 2.278 2.912 1.00 8.26 75 HIS B O 1
ATOM 1655 N N . SER B 1 76 ? 13.668 0.937 1.430 1.00 7.62 76 SER B N 1
ATOM 1656 C CA A SER B 1 76 ? 12.490 1.779 1.321 0.60 7.46 76 SER B CA 1
ATOM 1657 C CA B SER B 1 76 ? 12.494 1.785 1.275 0.40 8.05 76 SER B CA 1
ATOM 1658 C C . SER B 1 76 ? 11.267 0.926 0.988 1.00 7.46 76 SER B C 1
ATOM 1659 O O . SER B 1 76 ? 11.376 -0.282 0.800 1.00 8.01 76 SER B O 1
ATOM 1664 N N . ALA B 1 77 ? 10.098 1.552 0.954 1.00 7.37 77 ALA B N 1
ATOM 1665 C CA . ALA B 1 77 ? 8.858 0.864 0.588 1.00 7.22 77 ALA B CA 1
ATOM 1666 C C . ALA B 1 77 ? 7.937 1.870 -0.085 1.00 7.33 77 ALA B C 1
ATOM 1667 O O . ALA B 1 77 ? 7.839 3.000 0.361 1.00 7.28 77 ALA B O 1
ATOM 1669 N N . THR B 1 78 ? 7.318 1.478 -1.198 1.00 6.92 78 THR B N 1
ATOM 1670 C CA . THR B 1 78 ? 6.314 2.309 -1.839 1.00 6.71 78 THR B CA 1
ATOM 1671 C C . THR B 1 78 ? 4.967 1.639 -1.723 1.00 6.55 78 THR B C 1
ATOM 1672 O O . THR B 1 78 ? 4.863 0.413 -1.863 1.00 6.72 78 THR B O 1
ATOM 1676 N N . THR B 1 79 ? 3.931 2.446 -1.484 1.00 6.57 79 THR B N 1
ATOM 1677 C CA . THR B 1 79 ? 2.545 1.996 -1.695 1.00 6.57 79 THR B CA 1
ATOM 1678 C C . THR B 1 79 ? 1.871 2.858 -2.743 1.00 6.98 79 THR B C 1
ATOM 1679 O O . THR B 1 79 ? 2.087 4.058 -2.793 1.00 6.90 79 THR B O 1
ATOM 1683 N N . TRP B 1 80 ? 1.078 2.202 -3.577 1.00 7.48 80 TRP B N 1
ATOM 1684 C CA . TRP B 1 80 ? 0.217 2.874 -4.542 1.00 6.98 80 TRP B CA 1
ATOM 1685 C C . TRP B 1 80 ? -1.241 2.667 -4.148 1.00 7.47 80 TRP B C 1
ATOM 1686 O O . TRP B 1 80 ? -1.641 1.556 -3.788 1.00 7.96 80 TRP B O 1
ATOM 1697 N N . SER B 1 81 ? -2.024 3.740 -4.248 1.00 7.12 81 SER B N 1
ATOM 1698 C CA A SER B 1 81 ? -3.432 3.694 -3.967 0.50 6.73 81 SER B CA 1
ATOM 1699 C CA B SER B 1 81 ? -3.459 3.738 -3.950 0.50 7.09 81 SER B CA 1
ATOM 1700 C C . SER B 1 81 ? -4.175 4.406 -5.095 1.00 7.17 81 SER B C 1
ATOM 1701 O O . SER B 1 81 ? -3.782 5.480 -5.515 1.00 7.37 81 SER B O 1
ATOM 1706 N N . GLY B 1 82 ? -5.260 3.803 -5.573 1.00 6.27 82 GLY B N 1
ATOM 1707 C CA . GLY B 1 82 ? -5.970 4.417 -6.679 1.00 7.06 82 GLY B CA 1
ATOM 1708 C C . GLY B 1 82 ? -7.129 3.592 -7.176 1.00 6.96 82 GLY B C 1
ATOM 1709 O O . GLY B 1 82 ? -7.781 2.860 -6.420 1.00 7.34 82 GLY B O 1
ATOM 1710 N N . GLN B 1 83 ? -7.394 3.740 -8.465 1.00 6.81 83 GLN B N 1
ATOM 1711 C CA . GLN B 1 83 ? -8.530 3.094 -9.096 1.00 7.47 83 GLN B CA 1
ATOM 1712 C C . GLN B 1 83 ? -8.152 2.567 -10.453 1.00 7.59 83 GLN B C 1
ATOM 1713 O O . GLN B 1 83 ? -7.422 3.221 -11.234 1.00 7.83 83 GLN B O 1
ATOM 1719 N N . PHE B 1 84 ? -8.673 1.376 -10.726 1.00 7.98 84 PHE B N 1
ATOM 1720 C CA . PHE B 1 84 ? -8.555 0.714 -12.015 1.00 8.31 84 PHE B CA 1
ATOM 1721 C C . PHE B 1 84 ? -9.889 0.840 -12.751 1.00 8.76 84 PHE B C 1
ATOM 1722 O O . PHE B 1 84 ? -10.940 0.507 -12.216 1.00 9.01 84 PHE B O 1
ATOM 1730 N N . PHE B 1 85 ? -9.821 1.315 -13.990 1.00 9.22 85 PHE B N 1
ATOM 1731 C CA . PHE B 1 85 ? -10.984 1.416 -14.880 1.00 10.08 85 PHE B CA 1
ATOM 1732 C C . PHE B 1 85 ? -10.741 0.505 -16.060 1.00 10.75 85 PHE B C 1
ATOM 1733 O O . PHE B 1 85 ? -9.753 0.683 -16.768 1.00 10.42 85 PHE B O 1
ATOM 1741 N N . SER B 1 86 ? -11.621 -0.479 -16.252 1.00 12.24 86 SER B N 1
ATOM 1742 C CA . SER B 1 86 ? -11.473 -1.477 -17.315 1.00 13.93 86 SER B CA 1
ATOM 1743 C C . SER B 1 86 ? -12.174 -1.086 -18.617 1.00 15.38 86 SER B C 1
ATOM 1744 O O . SER B 1 86 ? -11.889 -1.658 -19.677 1.00 15.37 86 SER B O 1
ATOM 1747 N N . GLU B 1 87 ? -13.091 -0.125 -18.536 1.00 17.08 87 GLU B N 1
ATOM 1748 C CA . GLU B 1 87 ? -13.868 0.300 -19.700 1.00 19.71 87 GLU B CA 1
ATOM 1749 C C . GLU B 1 87 ? -13.099 1.205 -20.654 1.00 19.90 87 GLU B C 1
ATOM 1750 O O . GLU B 1 87 ? -12.187 1.934 -20.242 1.00 20.83 87 GLU B O 1
ATOM 1756 N N . SER B 1 88 ? -13.492 1.113 -21.928 1.00 20.38 88 SER B N 1
ATOM 1757 C CA A SER B 1 88 ? -12.972 1.937 -23.026 0.50 20.36 88 SER B CA 1
ATOM 1758 C CA B SER B 1 88 ? -12.971 1.930 -23.033 0.50 20.31 88 SER B CA 1
ATOM 1759 C C . SER B 1 88 ? -11.446 1.935 -23.148 1.00 20.02 88 SER B C 1
ATOM 1760 O O . SER B 1 88 ? -10.881 1.199 -23.953 1.00 21.14 88 SER B O 1
ATOM 1765 N N . SER B 1 89 ? -10.796 2.771 -22.343 1.00 18.83 89 SER B N 1
ATOM 1766 C CA . SER B 1 89 ? -9.358 2.951 -22.373 1.00 16.90 89 SER B CA 1
ATOM 1767 C C . SER B 1 89 ? -8.842 2.564 -20.995 1.00 14.88 89 SER B C 1
ATOM 1768 O O . SER B 1 89 ? -8.803 3.403 -20.100 1.00 14.68 89 SER B O 1
ATOM 1771 N N . PRO B 1 90 ? -8.485 1.280 -20.800 1.00 13.11 90 PRO B N 1
ATOM 1772 C CA . PRO B 1 90 ? -8.122 0.848 -19.447 1.00 11.91 90 PRO B CA 1
ATOM 1773 C C . PRO B 1 90 ? -6.961 1.625 -18.840 1.00 10.57 90 PRO B C 1
ATOM 1774 O O . PRO B 1 90 ? -5.981 1.974 -19.521 1.00 10.47 90 PRO B O 1
ATOM 1778 N N . VAL B 1 91 ? -7.082 1.887 -17.547 1.00 9.26 91 VAL B N 1
ATOM 1779 C CA . VAL B 1 91 ? -6.073 2.657 -16.835 1.00 9.02 91 VAL B CA 1
ATOM 1780 C C . VAL B 1 91 ? -6.080 2.307 -15.354 1.00 8.65 91 VAL B C 1
ATOM 1781 O O . VAL B 1 91 ? -7.115 1.953 -14.807 1.00 8.40 91 VAL B O 1
ATOM 1785 N N . ILE B 1 92 ? -4.917 2.375 -14.718 1.00 7.95 92 ILE B N 1
ATOM 1786 C CA . ILE B 1 92 ? -4.854 2.387 -13.264 1.00 7.82 92 ILE B CA 1
ATOM 1787 C C . ILE B 1 92 ? -4.299 3.752 -12.883 1.00 7.21 92 ILE B C 1
ATOM 1788 O O . ILE B 1 92 ? -3.138 4.073 -13.195 1.00 8.21 92 ILE B O 1
ATOM 1793 N N . LEU B 1 93 ? -5.143 4.567 -12.248 1.00 8.29 93 LEU B N 1
ATOM 1794 C CA . LEU B 1 93 ? -4.750 5.910 -11.837 1.00 7.74 93 LEU B CA 1
ATOM 1795 C C . LEU B 1 93 ? -4.408 5.862 -10.360 1.00 7.50 93 LEU B C 1
ATOM 1796 O O . LEU B 1 93 ? -5.244 5.506 -9.544 1.00 7.88 93 LEU B O 1
ATOM 1801 N N . THR B 1 94 ? -3.153 6.178 -10.035 1.00 7.35 94 THR B N 1
ATOM 1802 C CA . THR B 1 94 ? -2.676 6.090 -8.656 1.00 7.63 94 THR B CA 1
ATOM 1803 C C . THR B 1 94 ? -1.937 7.311 -8.141 1.00 7.49 94 THR B C 1
ATOM 1804 O O . THR B 1 94 ? -1.363 8.106 -8.910 1.00 7.94 94 THR B O 1
ATOM 1808 N N . GLN B 1 95 ? -1.953 7.425 -6.817 1.00 7.29 95 GLN B N 1
ATOM 1809 C CA . GLN B 1 95 ? -0.984 8.227 -6.083 1.00 7.68 95 GLN B CA 1
ATOM 1810 C C . GLN B 1 95 ? -0.179 7.283 -5.211 1.00 7.02 95 GLN B C 1
ATOM 1811 O O . GLN B 1 95 ? -0.636 6.182 -4.909 1.00 7.28 95 GLN B O 1
ATOM 1817 N N . TRP B 1 96 ? 1.047 7.672 -4.889 1.00 6.35 96 TRP B N 1
ATOM 1818 C CA . TRP B 1 96 ? 1.910 6.763 -4.152 1.00 6.38 96 TRP B CA 1
ATOM 1819 C C . TRP B 1 96 ? 2.689 7.463 -3.059 1.00 6.06 96 TRP B C 1
ATOM 1820 O O . TRP B 1 96 ? 2.891 8.690 -3.111 1.00 6.03 96 TRP B O 1
ATOM 1831 N N . LEU B 1 97 ? 3.115 6.658 -2.085 1.00 6.20 97 LEU B N 1
ATOM 1832 C CA . LEU B 1 97 ? 3.917 7.127 -0.964 1.00 6.43 97 LEU B CA 1
ATOM 1833 C C . LEU B 1 97 ? 5.136 6.231 -0.869 1.00 6.21 97 LEU B C 1
ATOM 1834 O O . LEU B 1 97 ? 5.015 5.008 -0.694 1.00 7.22 97 LEU B O 1
ATOM 1839 N N . LEU B 1 98 ? 6.311 6.845 -0.977 1.00 6.28 98 LEU B N 1
ATOM 1840 C CA . LEU B 1 98 ? 7.581 6.146 -0.911 1.00 6.94 98 LEU B CA 1
ATOM 1841 C C . LEU B 1 98 ? 8.310 6.532 0.384 1.00 6.28 98 LEU B C 1
ATOM 1842 O O . LEU B 1 98 ? 8.826 7.646 0.514 1.00 6.65 98 LEU B O 1
ATOM 1847 N N . SER B 1 99 ? 8.315 5.608 1.339 1.00 6.02 99 SER B N 1
ATOM 1848 C CA . SER B 1 99 ? 8.957 5.833 2.637 1.00 7.06 99 SER B CA 1
ATOM 1849 C C . SER B 1 99 ? 10.315 5.181 2.644 1.00 7.46 99 SER B C 1
ATOM 1850 O O . SER B 1 99 ? 10.440 4.007 2.318 1.00 7.92 99 SER B O 1
ATOM 1853 N N . SER B 1 100 ? 11.313 5.953 3.038 1.00 8.10 100 SER B N 1
ATOM 1854 C CA . SER B 1 100 ? 12.683 5.480 3.087 1.00 8.42 100 SER B CA 1
ATOM 1855 C C . SER B 1 100 ? 13.136 5.314 4.522 1.00 8.14 100 SER B C 1
ATOM 1856 O O . SER B 1 100 ? 12.754 6.080 5.409 1.00 9.15 100 SER B O 1
ATOM 1859 N N . SER B 1 101 ? 13.960 4.295 4.749 1.00 8.02 101 SER B N 1
ATOM 1860 C CA A SE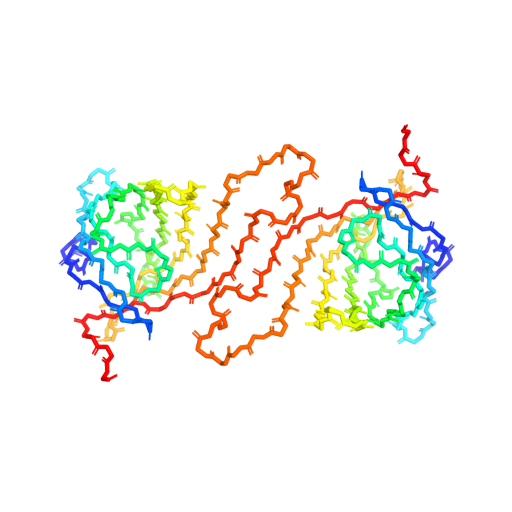R B 1 101 ? 14.526 4.050 6.069 0.70 8.00 101 SER B CA 1
ATOM 1861 C CA B SER B 1 101 ? 14.540 4.056 6.066 0.30 8.65 101 SER B CA 1
ATOM 1862 C C . SER B 1 101 ? 15.386 5.245 6.514 1.00 8.66 101 SER B C 1
ATOM 1863 O O . SER B 1 101 ? 16.302 5.660 5.803 1.00 9.46 101 SER B O 1
ATOM 1868 N N . THR B 1 102 ? 15.074 5.784 7.688 1.00 8.25 102 THR B N 1
ATOM 1869 C CA . THR B 1 102 ? 15.830 6.884 8.301 1.00 9.37 102 THR B CA 1
ATOM 1870 C C . THR B 1 102 ? 16.012 6.658 9.799 1.00 9.38 102 THR B C 1
ATOM 1871 O O . THR B 1 102 ? 15.342 5.797 10.398 1.00 9.31 102 THR B O 1
ATOM 1875 N N . ALA B 1 103 ? 16.898 7.460 10.399 1.00 10.23 103 ALA B N 1
ATOM 1876 C CA . ALA B 1 103 ? 16.933 7.626 11.845 1.00 10.98 103 ALA B CA 1
ATOM 1877 C C . ALA B 1 103 ? 15.568 8.163 12.282 1.00 11.63 103 ALA B C 1
ATOM 1878 O O . ALA B 1 103 ? 14.891 8.845 11.500 1.00 10.96 103 ALA B O 1
ATOM 1880 N N . ARG B 1 104 ? 15.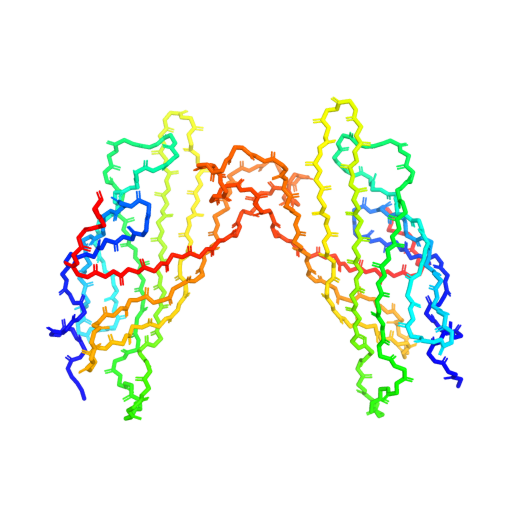159 7.874 13.521 1.00 12.11 104 ARG B N 1
ATOM 1881 C CA A ARG B 1 104 ? 13.819 8.267 13.969 0.70 13.23 104 ARG B CA 1
ATOM 1882 C CA B ARG B 1 104 ? 13.838 8.266 14.017 0.30 12.82 104 ARG B CA 1
ATOM 1883 C C . ARG B 1 104 ? 13.633 9.781 13.941 1.00 12.98 104 ARG B C 1
ATOM 1884 O O . ARG B 1 104 ? 12.555 10.255 13.613 1.00 13.59 104 ARG B O 1
ATOM 1899 N N . GLY B 1 105 ? 14.689 10.533 14.254 1.00 12.74 105 GLY B N 1
ATOM 1900 C CA . GLY B 1 105 ? 14.641 11.998 14.235 1.00 12.90 105 GLY B CA 1
ATOM 1901 C C . GLY B 1 105 ? 14.446 12.605 12.854 1.00 12.63 105 GLY B C 1
ATOM 1902 O O . GLY B 1 105 ? 14.066 13.772 12.738 1.00 13.29 105 GLY B O 1
ATOM 1903 N N . ASP B 1 106 ? 14.689 11.819 11.803 1.00 12.17 106 ASP B N 1
ATOM 1904 C CA . ASP B 1 106 ? 14.591 12.294 10.417 1.00 11.51 106 ASP B CA 1
ATOM 1905 C C . ASP B 1 106 ? 13.341 11.804 9.682 1.00 10.54 106 ASP B C 1
ATOM 1906 O O . ASP B 1 106 ? 13.260 11.914 8.459 1.00 9.72 106 ASP B O 1
ATOM 1911 N N . VAL B 1 107 ? 12.374 11.268 10.418 1.00 10.44 107 VAL B N 1
ATOM 1912 C CA . VAL B 1 107 ? 11.129 10.789 9.830 1.00 10.60 107 VAL B CA 1
ATOM 1913 C C . VAL B 1 107 ? 10.429 11.864 8.984 1.00 9.99 107 VAL B C 1
ATOM 1914 O O . VAL B 1 107 ? 9.859 11.560 7.929 1.00 9.84 107 VAL B O 1
ATOM 1918 N N . TRP B 1 108 ? 10.525 13.125 9.403 1.00 9.86 108 TRP B N 1
ATOM 1919 C CA . TRP B 1 108 ? 9.877 14.216 8.671 1.00 10.22 108 TRP B CA 1
ATOM 1920 C C . TRP B 1 108 ? 10.260 14.275 7.188 1.00 10.04 108 TRP B C 1
ATOM 1921 O O . TRP B 1 108 ? 9.473 14.744 6.365 1.00 10.77 108 TRP B O 1
ATOM 1932 N N . GLU B 1 109 ? 11.473 13.831 6.849 1.00 9.67 109 GLU B N 1
ATOM 1933 C CA . GLU B 1 109 ? 11.952 13.906 5.467 1.00 10.24 109 GLU B CA 1
ATOM 1934 C C . GLU B 1 109 ? 12.043 12.531 4.806 1.00 9.61 109 GLU B C 1
ATOM 1935 O O . GLU B 1 109 ? 12.777 12.353 3.825 1.00 10.09 109 GLU B O 1
ATOM 1941 N N . SER B 1 110 ? 11.274 11.570 5.322 1.00 8.63 110 SER B N 1
ATOM 1942 C CA . SER B 1 110 ? 11.385 10.185 4.852 1.00 8.59 110 SER B CA 1
ATOM 1943 C C . SER B 1 110 ? 10.360 9.728 3.809 1.00 8.54 110 SER B C 1
ATOM 1944 O O . SER B 1 110 ? 10.501 8.644 3.289 1.00 9.01 110 SER B O 1
ATOM 1947 N N . THR B 1 111 ? 9.354 10.543 3.498 1.00 7.83 111 THR B N 1
ATOM 1948 C CA . THR B 1 111 ? 8.291 10.079 2.623 1.00 7.75 111 THR B CA 1
ATOM 1949 C C . THR B 1 111 ? 8.089 10.971 1.410 1.00 7.26 111 THR B C 1
ATOM 1950 O O . THR B 1 111 ? 7.718 12.137 1.547 1.00 7.87 111 THR B O 1
ATOM 1954 N N . LEU B 1 112 ? 8.362 10.422 0.223 1.00 6.98 112 LEU B N 1
ATOM 1955 C CA . LEU B 1 112 ? 8.037 11.067 -1.056 1.00 6.84 112 LEU B CA 1
ATOM 1956 C C . LEU B 1 112 ? 6.612 10.729 -1.479 1.00 6.35 112 LEU B C 1
ATOM 1957 O O . LEU B 1 112 ? 6.107 9.646 -1.188 1.00 6.65 112 LEU B O 1
ATOM 1962 N N . VAL B 1 113 ? 5.986 11.653 -2.209 1.00 6.92 113 VAL B N 1
ATOM 1963 C CA . VAL B 1 113 ? 4.652 11.453 -2.762 1.00 7.38 113 VAL B CA 1
ATOM 1964 C C . VAL B 1 113 ? 4.689 11.757 -4.249 1.00 7.50 113 VAL B C 1
ATOM 1965 O O . VAL B 1 113 ? 5.414 12.649 -4.705 1.00 7.85 113 VAL B O 1
ATOM 1969 N N . GLY B 1 114 ? 3.938 10.977 -5.007 1.00 7.29 114 GLY B N 1
ATOM 1970 C CA . GLY B 1 114 ? 3.805 11.210 -6.419 1.00 7.26 114 GLY B CA 1
ATOM 1971 C C . GLY B 1 114 ? 2.572 10.557 -6.985 1.00 6.88 114 GLY B C 1
ATOM 1972 O O . GLY B 1 114 ? 1.702 10.050 -6.253 1.00 6.71 114 GLY B O 1
ATOM 1973 N N . ASN B 1 115 ? 2.508 10.564 -8.312 1.00 7.68 115 ASN B N 1
ATOM 1974 C CA . ASN B 1 115 ? 1.402 9.958 -9.035 1.00 7.84 115 ASN B CA 1
ATOM 1975 C C . ASN B 1 115 ? 1.881 9.165 -10.238 1.00 7.92 115 ASN B C 1
ATOM 1976 O O . ASN B 1 115 ? 2.789 9.608 -10.950 1.00 8.28 115 ASN B O 1
ATOM 1981 N N . ASP B 1 116 ? 1.295 7.982 -10.427 1.00 7.32 116 ASP B N 1
ATOM 1982 C CA . ASP B 1 116 ? 1.573 7.131 -11.580 1.00 7.44 116 ASP B CA 1
ATOM 1983 C C . ASP B 1 116 ? 0.277 6.734 -12.251 1.00 7.62 116 ASP B C 1
ATOM 1984 O O . ASP B 1 116 ? -0.701 6.356 -11.585 1.00 7.55 116 ASP B O 1
ATOM 1989 N N . SER B 1 117 ? 0.299 6.793 -13.578 1.00 7.66 117 SER B N 1
ATOM 1990 C CA A SER B 1 117 ? -0.802 6.335 -14.414 0.50 8.03 117 SER B CA 1
ATOM 1991 C CA B SER B 1 117 ? -0.808 6.316 -14.396 0.25 7.96 117 SER B CA 1
ATOM 1992 C CA C SER B 1 117 ? -0.812 6.302 -14.379 0.25 7.81 117 SER B CA 1
ATOM 1993 C C . SER B 1 117 ? -0.323 5.121 -15.200 1.00 8.18 117 SER B C 1
ATOM 1994 O O . SER B 1 117 ? 0.673 5.212 -15.911 1.00 8.69 117 SER B O 1
ATOM 2001 N N . PHE B 1 118 ? -1.017 3.998 -15.053 1.00 7.93 118 PHE B N 1
ATOM 2002 C CA . PHE B 1 118 ? -0.636 2.747 -15.708 1.00 7.90 118 PHE B CA 1
ATOM 2003 C C . PHE B 1 118 ? -1.580 2.435 -16.851 1.00 7.55 118 PHE B C 1
ATOM 2004 O O . PHE B 1 118 ? -2.804 2.540 -16.703 1.00 8.00 118 PHE B O 1
ATOM 2012 N N . THR B 1 119 ? -1.005 2.031 -17.981 1.00 8.32 119 THR B N 1
ATOM 2013 C CA . THR B 1 119 ? -1.771 1.615 -19.147 1.00 9.48 119 THR B CA 1
ATOM 2014 C C . THR B 1 119 ? -1.203 0.300 -19.671 1.00 9.45 119 THR B C 1
ATOM 2015 O O . THR B 1 119 ? -0.143 -0.177 -19.222 1.00 8.75 119 THR B O 1
ATOM 2019 N N . LYS B 1 120 ? -1.889 -0.270 -20.653 1.00 10.15 120 LYS B N 1
ATOM 2020 C CA A LYS B 1 120 ? -1.575 -1.601 -21.166 0.50 10.51 120 LYS B CA 1
ATOM 2021 C CA B LYS B 1 120 ? -1.529 -1.600 -21.115 0.50 10.70 120 LYS B CA 1
ATOM 2022 C C . LYS B 1 120 ? -0.486 -1.592 -22.229 1.00 10.76 120 LYS B C 1
ATOM 2023 O O . LYS B 1 120 ? -0.004 -2.659 -22.647 1.00 10.27 120 LYS B O 1
ATOM 2034 N N . THR B 1 121 ? -0.116 -0.392 -22.665 1.00 11.00 121 THR B N 1
ATOM 2035 C CA . THR B 1 121 ? 0.942 -0.214 -23.680 1.00 13.22 121 THR B CA 1
ATOM 2036 C C . THR B 1 121 ? 2.021 0.719 -23.117 1.00 14.48 121 THR B C 1
ATOM 2037 O O . THR B 1 121 ? 1.705 1.736 -22.488 1.00 15.75 121 THR B O 1
ATOM 2041 N N . ALA B 1 122 ? 3.283 0.366 -23.344 1.00 16.02 122 ALA B N 1
ATOM 2042 C CA . ALA B 1 122 ? 4.412 1.162 -22.871 1.00 17.33 122 ALA B CA 1
ATOM 2043 C C . ALA B 1 122 ? 4.424 2.539 -23.530 1.00 18.54 122 ALA B C 1
ATOM 2044 O O . ALA B 1 122 ? 4.048 2.656 -24.702 1.00 18.98 122 ALA B O 1
ATOM 2046 N N . PRO B 1 123 ? 4.826 3.594 -22.782 1.00 19.30 123 PRO B N 1
ATOM 2047 C CA A PRO B 1 123 ? 4.945 4.914 -23.395 0.70 19.81 123 PRO B CA 1
ATOM 2048 C CA B PRO B 1 123 ? 4.942 4.911 -23.403 0.30 19.84 123 PRO B CA 1
ATOM 2049 C C . PRO B 1 123 ? 6.066 4.934 -24.429 1.00 20.36 123 PRO B C 1
ATOM 2050 O O . PRO B 1 123 ? 7.075 4.234 -24.261 1.00 20.73 123 PRO B O 1
ATOM 2057 N N . THR B 1 124 ? 5.888 5.730 -25.480 1.00 21.34 124 THR B N 1
ATOM 2058 C CA . THR B 1 124 ? 6.888 5.851 -26.540 1.00 22.0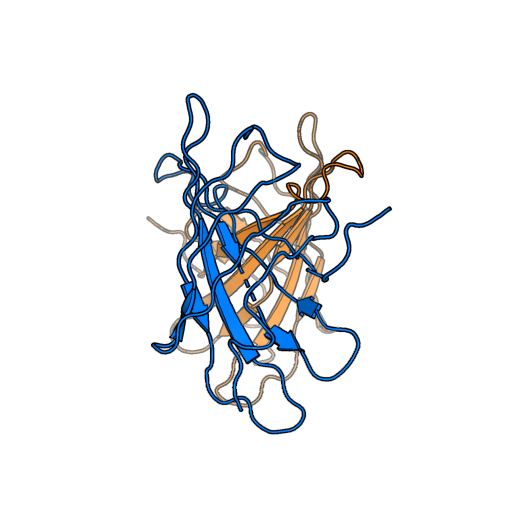8 124 THR B CA 1
ATOM 2059 C C . THR B 1 124 ? 8.151 6.567 -26.061 1.00 22.47 124 THR B C 1
ATOM 2060 O O . THR B 1 124 ? 8.185 7.131 -24.962 1.00 23.11 124 THR B O 1
#